Protein AF-0000000086880158 (afdb_homodimer)

Sequence (340 aa):
MELNNELSVQLQQLLVASFPEIYPEDRMYFKQVPHSRLLVMDAEHRLIGHVGLDYRTMNLNGTAIRVLGVIDLCISVTHRSKGIASMLLGEVDKLSKQNVDFILLFADHVNLYVRNGYQSVKNRCKWLKIDHTTLTTVGIGDQVMDGLMMKQAGTVPWDEGELDFIGYLYMELNNELSVQLQQLLVASFPEIYPEDRMYFKQVPHSRLLVMDAEHRLIGHVGLDYRTMNLNGTAIRVLGVIDLCISVTHRSKGIASMLLGEVDKLSKQNVDFILLFADHVNLYVRNGYQSVKNRCKWLKIDHTTLTTVGIGDQVMDGLMMKQAGTVPWDEGELDFIGYLY

Organism: NCBI:txid248903

Structure (mmCIF, N/CA/C/O backbone):
data_AF-0000000086880158-model_v1
#
loop_
_entity.id
_entity.type
_entity.pdbx_description
1 polymer 'GNAT family N-acetyltransferase'
#
loop_
_atom_site.group_PDB
_atom_site.id
_atom_site.type_symbol
_atom_site.label_atom_id
_atom_site.label_alt_id
_atom_site.label_comp_id
_atom_site.label_asym_id
_atom_site.label_entity_id
_atom_site.label_seq_id
_atom_site.pdbx_PDB_ins_code
_atom_site.Cartn_x
_atom_site.Cartn_y
_atom_site.Cartn_z
_atom_site.occupancy
_atom_site.B_iso_or_equiv
_atom_site.auth_seq_id
_atom_site.auth_comp_id
_atom_site.auth_asym_id
_atom_site.auth_atom_id
_atom_site.pdbx_PDB_model_num
ATOM 1 N N . M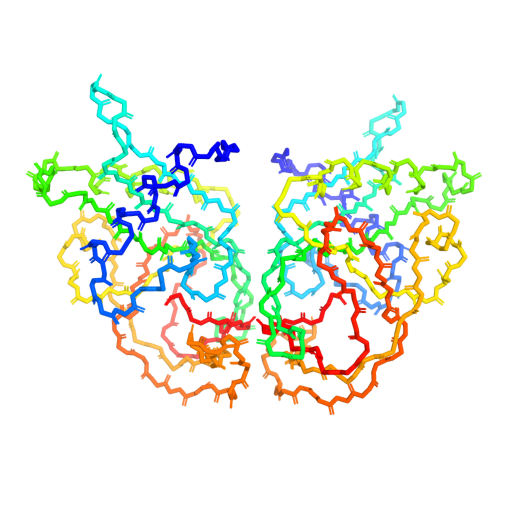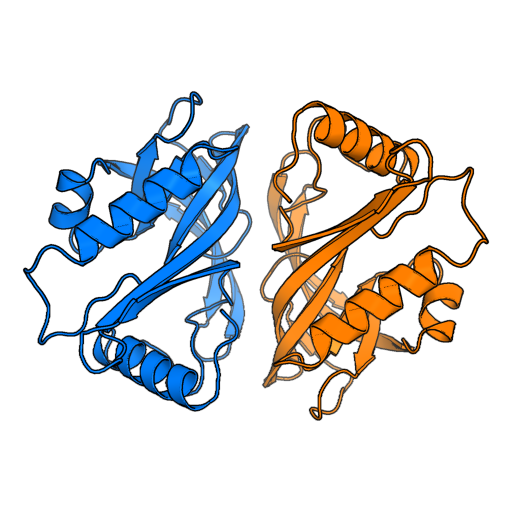ET A 1 1 ? -5.207 -11.469 10.508 1 45.66 1 MET A N 1
ATOM 2 C CA . MET A 1 1 ? -4.66 -12.164 11.672 1 45.66 1 MET A CA 1
ATOM 3 C C . MET A 1 1 ? -3.227 -11.727 11.945 1 45.66 1 MET A C 1
ATOM 5 O O . MET A 1 1 ? -2.418 -11.625 11.016 1 45.66 1 MET A O 1
ATOM 9 N N . GLU A 1 2 ? -2.961 -11.203 13.062 1 60.28 2 GLU A N 1
ATOM 10 C CA . GLU A 1 2 ? -1.588 -10.922 13.477 1 60.28 2 GLU A CA 1
ATOM 11 C C . GLU A 1 2 ? -0.755 -12.203 13.516 1 60.28 2 GLU A C 1
ATOM 13 O O . GLU A 1 2 ? -1.208 -13.227 14.023 1 60.28 2 GLU A O 1
ATOM 18 N N . LEU A 1 3 ? 0.234 -12.164 12.672 1 72.56 3 LEU A N 1
ATOM 19 C CA . LEU A 1 3 ? 1.08 -13.352 12.617 1 72.56 3 LEU A CA 1
ATOM 20 C C . LEU A 1 3 ? 1.863 -13.523 13.914 1 72.56 3 LEU A C 1
ATOM 22 O O . LEU A 1 3 ? 2.502 -12.586 14.391 1 72.56 3 LEU A O 1
ATOM 26 N N . ASN A 1 4 ? 1.521 -14.555 14.594 1 79.12 4 ASN A N 1
ATOM 27 C CA . ASN A 1 4 ? 2.41 -14.867 15.711 1 79.12 4 ASN A CA 1
ATOM 28 C C . ASN A 1 4 ? 3.723 -15.484 15.227 1 79.12 4 ASN A C 1
ATOM 30 O O . ASN A 1 4 ? 3.91 -15.688 14.031 1 79.12 4 ASN A O 1
ATOM 34 N N . ASN A 1 5 ? 4.648 -15.734 16.141 1 84.69 5 ASN A N 1
ATOM 35 C CA . ASN A 1 5 ? 5.996 -16.156 15.781 1 84.69 5 ASN A CA 1
ATOM 36 C C . ASN A 1 5 ? 5.984 -17.484 15.008 1 84.69 5 ASN A C 1
ATOM 38 O O . ASN A 1 5 ? 6.664 -17.625 13.992 1 84.69 5 ASN A O 1
ATOM 42 N N . GLU A 1 6 ? 5.152 -18.422 15.5 1 89.69 6 GLU A N 1
ATOM 43 C CA . GLU A 1 6 ? 5.094 -19.719 14.836 1 89.69 6 GLU A CA 1
ATOM 44 C C . GLU A 1 6 ? 4.531 -19.594 13.422 1 89.69 6 GLU A C 1
ATOM 46 O O . GLU A 1 6 ? 5.062 -20.188 12.477 1 89.69 6 GLU A O 1
ATOM 51 N N . LEU A 1 7 ? 3.498 -18.891 13.305 1 93.38 7 LEU A N 1
ATOM 52 C CA . LEU A 1 7 ? 2.873 -18.703 12 1 93.38 7 LEU A CA 1
ATOM 53 C C . LEU A 1 7 ? 3.814 -17.969 11.055 1 93.38 7 LEU A C 1
ATOM 55 O O . LEU A 1 7 ? 3.854 -18.266 9.859 1 93.38 7 LEU A O 1
ATOM 59 N N . SER A 1 8 ? 4.59 -17.062 11.609 1 93.62 8 SER A N 1
ATOM 60 C CA . SER A 1 8 ? 5.551 -16.328 10.797 1 93.62 8 SER A CA 1
ATOM 61 C C . SER A 1 8 ? 6.605 -17.266 10.211 1 93.62 8 SER A C 1
ATOM 63 O O . SER A 1 8 ? 6.996 -17.109 9.047 1 93.62 8 SER A O 1
ATOM 65 N N . VAL A 1 9 ? 7.016 -18.172 10.984 1 94.81 9 VAL A N 1
ATOM 66 C CA . VAL A 1 9 ? 8.016 -19.141 10.531 1 94.81 9 VAL A CA 1
ATOM 67 C C . VAL A 1 9 ? 7.43 -20.016 9.422 1 94.81 9 VAL A C 1
ATOM 69 O O . VAL A 1 9 ? 8.07 -20.219 8.391 1 94.81 9 VAL A O 1
ATOM 72 N N . GLN A 1 10 ? 6.242 -20.5 9.633 1 96.62 10 GLN A N 1
ATOM 73 C CA . GLN A 1 10 ? 5.578 -21.328 8.625 1 96.62 10 GLN A CA 1
ATOM 74 C C . GLN A 1 10 ? 5.371 -20.547 7.328 1 96.62 10 GLN A C 1
ATOM 76 O O . GLN A 1 10 ? 5.551 -21.094 6.238 1 96.62 10 GLN A O 1
ATOM 81 N N . LEU A 1 11 ? 4.988 -19.328 7.492 1 97.44 11 LEU A N 1
ATOM 82 C CA . LEU A 1 11 ? 4.758 -18.5 6.316 1 97.44 11 LEU A CA 1
ATOM 83 C C . LEU A 1 11 ? 6.043 -18.297 5.523 1 97.44 11 LEU A C 1
ATOM 85 O O . LEU A 1 11 ? 6.059 -18.484 4.301 1 97.44 11 LEU A O 1
ATOM 89 N N . GLN A 1 12 ? 7.086 -17.984 6.223 1 96.19 12 GLN A N 1
ATOM 90 C CA . GLN A 1 12 ? 8.375 -17.828 5.555 1 96.19 12 GLN A CA 1
ATOM 91 C C . GLN A 1 12 ? 8.781 -19.109 4.832 1 96.19 12 GLN A C 1
ATOM 93 O O . GLN A 1 12 ? 9.242 -19.062 3.689 1 96.19 12 GLN A O 1
ATOM 98 N N . GLN A 1 13 ? 8.586 -20.172 5.465 1 96.38 13 GLN A N 1
ATOM 99 C CA . GLN A 1 13 ? 8.945 -21.469 4.891 1 96.38 13 GLN A CA 1
ATOM 100 C C . GLN A 1 13 ? 8.109 -21.781 3.652 1 96.38 13 GLN A C 1
ATOM 102 O O . GLN A 1 13 ? 8.633 -22.234 2.637 1 96.38 13 GLN A O 1
ATOM 107 N N . LEU A 1 14 ? 6.867 -21.562 3.715 1 97.88 14 LEU A N 1
ATOM 108 C CA . LEU A 1 14 ? 5.977 -21.812 2.588 1 97.88 14 LEU A CA 1
ATOM 109 C C . LEU A 1 14 ? 6.359 -20.953 1.389 1 97.88 14 LEU A C 1
ATOM 111 O O . LEU A 1 14 ? 6.453 -21.438 0.265 1 97.88 14 LEU A O 1
ATOM 115 N N . LEU A 1 15 ? 6.594 -19.656 1.622 1 97.88 15 LEU A N 1
ATOM 116 C CA . LEU A 1 15 ? 6.926 -18.719 0.555 1 97.88 15 LEU A CA 1
ATOM 117 C C . LEU A 1 15 ? 8.242 -19.094 -0.113 1 97.88 15 LEU A C 1
ATOM 119 O O . LEU A 1 15 ? 8.32 -19.188 -1.341 1 97.88 15 LEU A O 1
ATOM 123 N N . VAL A 1 16 ? 9.234 -19.406 0.666 1 97.38 16 VAL A N 1
ATOM 124 C CA . VAL A 1 16 ? 10.547 -19.75 0.138 1 97.38 16 VAL A CA 1
ATOM 125 C C . VAL A 1 16 ? 10.469 -21.062 -0.634 1 97.38 16 VAL A C 1
ATOM 127 O O . VAL A 1 16 ? 11.047 -21.203 -1.715 1 97.38 16 VAL A O 1
ATOM 130 N N . ALA A 1 17 ? 9.719 -22.016 -0.138 1 97.06 17 ALA A N 1
ATOM 131 C CA . ALA A 1 17 ? 9.578 -23.312 -0.796 1 97.06 17 ALA A CA 1
ATOM 132 C C . ALA A 1 17 ? 8.828 -23.172 -2.117 1 97.06 17 ALA A C 1
ATOM 134 O O . ALA A 1 17 ? 9.086 -23.906 -3.068 1 97.06 17 ALA A O 1
ATOM 135 N N . SER A 1 18 ? 7.934 -22.266 -2.195 1 96.25 18 SER A N 1
ATOM 136 C CA . SER A 1 18 ? 7.066 -22.125 -3.359 1 96.25 18 SER A CA 1
ATOM 137 C C . SER A 1 18 ? 7.75 -21.328 -4.461 1 96.25 18 SER A C 1
ATOM 139 O O . SER A 1 18 ? 7.402 -21.453 -5.637 1 96.25 18 SER A O 1
ATOM 141 N N . PHE A 1 19 ? 8.594 -20.422 -4.117 1 95.06 19 PHE A N 1
ATOM 142 C CA . PHE A 1 19 ? 9.344 -19.594 -5.055 1 95.06 19 PHE A CA 1
ATOM 143 C C . PHE A 1 19 ? 10.844 -19.719 -4.812 1 95.06 19 PHE A C 1
ATOM 145 O O . PHE A 1 19 ? 11.516 -18.734 -4.484 1 95.06 19 PHE A O 1
ATOM 152 N N . PRO A 1 20 ? 11.305 -20.891 -5.129 1 90.69 20 PRO A N 1
ATOM 153 C CA . PRO A 1 20 ? 12.695 -21.188 -4.773 1 90.69 20 PRO A CA 1
ATOM 154 C C . PRO A 1 20 ? 13.695 -20.297 -5.504 1 90.69 20 PRO A C 1
ATOM 156 O O . PRO A 1 20 ? 13.469 -19.938 -6.668 1 90.69 20 PRO A O 1
ATOM 159 N N . GLU A 1 21 ? 14.852 -19.844 -4.871 1 88.75 21 GLU A N 1
ATOM 160 C CA . GLU A 1 21 ? 16 -19.125 -5.402 1 88.75 21 GLU A CA 1
ATOM 161 C C . GLU A 1 21 ? 15.742 -17.625 -5.469 1 88.75 21 GLU A C 1
ATOM 163 O O . GLU A 1 21 ? 16.688 -16.828 -5.523 1 88.75 21 GLU A O 1
ATOM 168 N N . ILE A 1 22 ? 14.438 -17.281 -5.531 1 92 22 ILE A N 1
ATOM 169 C CA . ILE A 1 22 ? 14.211 -15.867 -5.773 1 92 22 ILE A CA 1
ATOM 170 C C . ILE A 1 22 ? 13.641 -15.211 -4.52 1 92 22 ILE A C 1
ATOM 172 O O . ILE A 1 22 ? 13.875 -14.031 -4.266 1 92 22 ILE A O 1
ATOM 176 N N . TYR A 1 23 ? 12.805 -15.977 -3.744 1 95.69 23 TYR A N 1
ATOM 177 C CA . TYR A 1 23 ? 12.133 -15.352 -2.609 1 95.69 23 TYR A CA 1
ATOM 178 C C . TYR A 1 23 ? 13.109 -15.125 -1.46 1 95.69 23 TYR A C 1
ATOM 180 O O . TYR A 1 23 ? 13.906 -16 -1.132 1 95.69 23 TYR A O 1
ATOM 188 N N . PRO A 1 24 ? 13.047 -13.938 -0.809 1 94.62 24 PRO A N 1
ATOM 189 C CA . PRO A 1 24 ? 13.961 -13.633 0.293 1 94.62 24 PRO A CA 1
ATOM 190 C C . PRO A 1 24 ? 13.758 -14.547 1.499 1 94.62 24 PRO A C 1
ATOM 192 O O . PRO A 1 24 ? 12.617 -14.914 1.813 1 94.62 24 PRO A O 1
ATOM 195 N N . GLU A 1 25 ? 14.836 -14.812 2.225 1 93.44 25 GLU A N 1
ATOM 196 C CA . GLU A 1 25 ? 14.781 -15.734 3.357 1 93.44 25 GLU A CA 1
ATOM 197 C C . GLU A 1 25 ? 14.594 -14.977 4.672 1 93.44 25 GLU A C 1
ATOM 199 O O . GLU A 1 25 ? 14.266 -15.578 5.695 1 93.44 25 GLU A O 1
ATOM 204 N N . ASP A 1 26 ? 14.719 -13.672 4.637 1 91.06 26 ASP A N 1
ATOM 205 C CA . ASP A 1 26 ? 14.758 -12.914 5.879 1 91.06 26 ASP A CA 1
ATOM 206 C C . ASP A 1 26 ? 13.492 -12.078 6.062 1 91.06 26 ASP A C 1
ATOM 208 O O . ASP A 1 26 ? 13.406 -11.258 6.977 1 91.06 26 ASP A O 1
ATOM 212 N N . ARG A 1 27 ? 12.523 -12.281 5.141 1 92.62 27 ARG A N 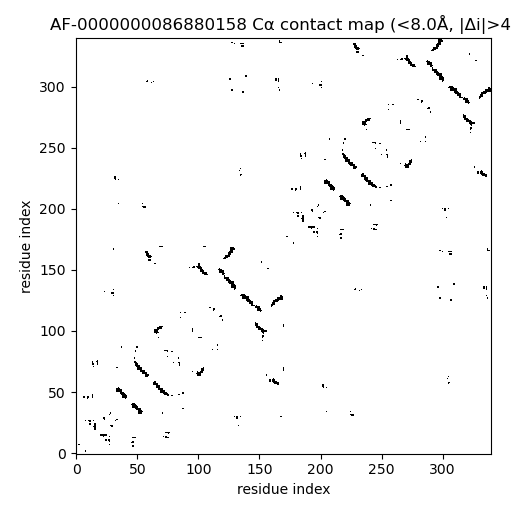1
ATOM 213 C CA . ARG A 1 27 ? 11.266 -11.547 5.238 1 92.62 27 ARG A CA 1
ATOM 214 C C . ARG A 1 27 ? 10.125 -12.32 4.594 1 92.62 27 ARG A C 1
ATOM 216 O O . ARG A 1 27 ? 10.359 -13.266 3.844 1 92.62 27 ARG A O 1
ATOM 223 N N . MET A 1 28 ? 8.898 -11.805 4.832 1 93.94 28 MET A N 1
ATOM 224 C CA . MET A 1 28 ? 7.715 -12.539 4.383 1 93.94 28 MET A CA 1
ATOM 225 C C . MET A 1 28 ? 6.992 -11.766 3.281 1 93.94 28 MET A C 1
ATOM 227 O O . MET A 1 28 ? 5.785 -11.922 3.102 1 93.94 28 MET A O 1
ATOM 231 N N . TYR A 1 29 ? 7.688 -10.914 2.658 1 94.69 29 TYR A N 1
ATOM 232 C CA . TYR A 1 29 ? 7.223 -10.188 1.486 1 94.69 29 TYR A CA 1
ATOM 233 C C . TYR A 1 29 ? 8.328 -10.047 0.451 1 94.69 29 TYR A C 1
ATOM 235 O O . TYR A 1 29 ? 9.516 -10.039 0.798 1 94.69 29 TYR A O 1
ATOM 243 N N . PHE A 1 30 ? 7.984 -9.977 -0.826 1 94.69 30 PHE A N 1
ATOM 244 C CA . PHE A 1 30 ? 8.984 -9.93 -1.888 1 94.69 30 PHE A CA 1
ATOM 245 C C . PHE A 1 30 ? 9.547 -8.523 -2.035 1 94.69 30 PHE A C 1
ATOM 247 O O . PHE A 1 30 ? 10.742 -8.305 -1.826 1 94.69 30 PHE A O 1
ATOM 254 N N . LYS A 1 31 ? 8.703 -7.477 -2.318 1 93.62 31 LYS A N 1
ATOM 255 C CA . LYS A 1 31 ? 9.164 -6.098 -2.457 1 93.62 31 LYS A CA 1
ATOM 256 C C . LYS A 1 31 ? 8.555 -5.207 -1.378 1 93.62 31 LYS A C 1
ATOM 258 O O . LYS A 1 31 ? 9.234 -4.336 -0.828 1 93.62 31 LYS A O 1
ATOM 263 N N . GLN A 1 32 ? 7.316 -5.414 -1.062 1 95.31 32 GLN A N 1
ATOM 264 C CA . GLN A 1 32 ? 6.586 -4.594 -0.1 1 95.31 32 GLN A CA 1
ATOM 265 C C . GLN A 1 32 ? 5.57 -5.43 0.673 1 95.31 32 GLN A C 1
ATOM 267 O O . GLN A 1 32 ? 5.086 -6.449 0.173 1 95.31 32 GLN A O 1
ATOM 272 N N . VAL A 1 33 ? 5.25 -4.969 1.842 1 93.88 33 VAL A N 1
ATOM 273 C CA . VAL A 1 33 ? 4.25 -5.633 2.67 1 93.88 33 VAL A CA 1
ATOM 274 C C . VAL A 1 33 ? 2.869 -5.492 2.027 1 93.88 33 VAL A C 1
ATOM 276 O O . VAL A 1 33 ? 2.457 -4.387 1.669 1 93.88 33 VAL A O 1
ATOM 279 N N . PRO A 1 34 ? 2.201 -6.633 1.896 1 95.38 34 PRO A N 1
ATOM 280 C CA . PRO A 1 34 ? 0.858 -6.52 1.322 1 95.38 34 PRO A CA 1
ATOM 281 C C . PRO A 1 34 ? -0.154 -5.926 2.299 1 95.38 34 PRO A C 1
ATOM 283 O O . PRO A 1 34 ? 0.127 -5.82 3.496 1 95.38 34 PRO A O 1
ATOM 286 N N . HIS A 1 35 ? -1.312 -5.516 1.78 1 95.19 35 HIS A N 1
ATOM 287 C CA . HIS A 1 35 ? -2.379 -4.973 2.613 1 95.19 35 HIS A CA 1
ATOM 288 C C . HIS A 1 35 ? -2.941 -6.035 3.551 1 95.19 35 HIS A C 1
ATOM 290 O O . HIS A 1 35 ? -3.221 -5.754 4.719 1 95.19 35 HIS A O 1
ATOM 296 N N . SER A 1 36 ? -3.098 -7.188 2.986 1 95.06 36 SER A N 1
ATOM 297 C CA . SER A 1 36 ? -3.607 -8.312 3.762 1 95.06 36 SER A CA 1
ATOM 298 C C . SER A 1 36 ? -3.217 -9.641 3.127 1 95.06 36 SER A C 1
ATOM 300 O O . SER A 1 36 ? -2.627 -9.672 2.045 1 95.06 36 SER A O 1
ATOM 302 N N . ARG A 1 37 ? -3.475 -10.695 3.898 1 97.06 37 ARG A N 1
ATOM 303 C CA . ARG A 1 37 ? -3.193 -12.047 3.434 1 97.06 37 ARG A CA 1
ATOM 304 C C . ARG A 1 37 ? -4.371 -12.977 3.715 1 97.06 37 ARG A C 1
ATOM 306 O O . ARG A 1 37 ? -5.086 -12.797 4.699 1 97.06 37 ARG A O 1
ATOM 313 N N . LEU A 1 38 ? -4.574 -13.867 2.818 1 98.06 38 LEU A N 1
ATOM 314 C CA . LEU A 1 38 ? -5.398 -15.031 3.098 1 98.06 38 LEU A CA 1
ATOM 315 C C . LEU A 1 38 ? -4.535 -16.281 3.281 1 98.06 38 LEU A C 1
ATOM 317 O O . LEU A 1 38 ? -3.641 -16.547 2.477 1 98.06 38 LEU A O 1
ATOM 321 N N . LEU A 1 39 ? -4.816 -16.938 4.387 1 98.06 39 LEU A N 1
ATOM 322 C CA . LEU A 1 39 ? -4.047 -18.125 4.738 1 98.06 39 LEU A CA 1
ATOM 323 C C . LEU A 1 39 ? -4.949 -19.344 4.805 1 98.06 39 LEU A C 1
ATOM 325 O O . LEU A 1 39 ? -6.113 -19.25 5.207 1 98.06 39 LEU A O 1
ATOM 329 N N . VAL A 1 40 ? -4.41 -20.438 4.398 1 98.31 40 VAL A N 1
ATOM 330 C CA . VAL A 1 40 ? -5.121 -21.719 4.492 1 98.31 40 VAL A CA 1
ATOM 331 C C . VAL A 1 40 ? -4.355 -22.672 5.402 1 98.31 40 VAL A C 1
ATOM 333 O O . VAL A 1 40 ? -3.16 -22.906 5.203 1 98.31 40 VAL A O 1
ATOM 336 N N . MET A 1 41 ? -5.055 -23.188 6.332 1 97.44 41 MET A N 1
ATOM 337 C CA . MET A 1 41 ? -4.492 -24.188 7.242 1 97.44 41 MET A CA 1
ATOM 338 C C . MET A 1 41 ? -5.094 -25.562 6.98 1 97.44 41 MET A C 1
ATOM 340 O O . MET A 1 41 ? -6.27 -25.672 6.629 1 97.44 41 MET A O 1
ATOM 344 N N . ASP A 1 42 ? -4.242 -26.562 7.207 1 96.5 42 ASP A N 1
ATOM 345 C CA . ASP A 1 42 ? -4.805 -27.906 7.117 1 96.5 42 ASP A CA 1
ATOM 346 C C . ASP A 1 42 ? -5.344 -28.359 8.469 1 96.5 42 ASP A C 1
ATOM 348 O O . ASP A 1 42 ? -5.434 -27.578 9.414 1 96.5 42 ASP A O 1
ATOM 352 N N . ALA A 1 43 ? -5.758 -29.688 8.523 1 95.19 43 ALA A N 1
ATOM 353 C CA . ALA A 1 43 ? -6.414 -30.234 9.711 1 95.19 43 ALA A CA 1
ATOM 354 C C . ALA A 1 43 ? -5.477 -30.219 10.914 1 95.19 43 ALA A C 1
ATOM 356 O O . ALA A 1 43 ? -5.926 -30.203 12.062 1 95.19 43 ALA A O 1
ATOM 357 N N . GLU A 1 44 ? -4.172 -30.25 10.719 1 95.44 44 GLU A N 1
ATOM 358 C CA . GLU A 1 44 ? -3.172 -30.25 11.789 1 95.44 44 GLU A CA 1
ATOM 359 C C . GLU A 1 44 ? -2.676 -28.844 12.086 1 95.44 44 GLU A C 1
ATOM 361 O O . GLU A 1 44 ? -1.654 -28.672 12.75 1 95.44 44 GLU A O 1
ATOM 366 N N . HIS A 1 45 ? -3.273 -27.844 11.516 1 93.69 45 HIS A N 1
ATOM 367 C CA . HIS A 1 45 ? -2.994 -26.422 11.734 1 93.69 45 HIS A CA 1
ATOM 368 C C . HIS A 1 45 ? -1.664 -26.016 11.102 1 93.69 45 HIS A C 1
ATOM 370 O O . HIS A 1 45 ? -0.993 -25.109 11.594 1 93.69 45 HIS A O 1
ATOM 376 N N . ARG A 1 46 ? -1.339 -26.75 10.133 1 96 46 ARG A N 1
ATOM 377 C CA . ARG A 1 46 ? -0.172 -26.375 9.344 1 96 46 ARG A CA 1
ATOM 378 C C . ARG A 1 46 ? -0.565 -25.453 8.203 1 96 46 ARG A C 1
ATOM 380 O O . ARG A 1 46 ? -1.586 -25.656 7.543 1 96 46 ARG A O 1
ATOM 387 N N . LEU A 1 47 ? 0.261 -24.375 7.977 1 98 47 LEU A N 1
ATOM 388 C CA . LEU A 1 47 ? 0.01 -23.453 6.883 1 98 47 LEU A CA 1
ATOM 389 C C . LEU A 1 47 ? 0.307 -24.094 5.535 1 98 47 LEU A C 1
ATOM 391 O O . LEU A 1 47 ? 1.436 -24.531 5.281 1 98 47 LEU A O 1
ATOM 395 N N . ILE A 1 48 ? -0.761 -24.109 4.617 1 98.38 48 ILE A N 1
ATOM 396 C CA . ILE A 1 48 ? -0.563 -24.859 3.379 1 98.38 48 ILE A CA 1
ATOM 397 C C . ILE A 1 48 ? -0.881 -23.969 2.18 1 98.38 48 ILE A C 1
ATOM 399 O O . ILE A 1 48 ? -0.659 -24.359 1.031 1 98.38 48 ILE A O 1
ATOM 403 N N . GLY A 1 49 ? -1.414 -22.812 2.381 1 98.56 49 GLY A N 1
ATOM 404 C CA . GLY A 1 49 ? -1.765 -21.906 1.301 1 98.56 49 GLY A CA 1
ATOM 405 C C . GLY A 1 49 ? -1.671 -20.453 1.694 1 98.56 49 GLY A C 1
ATOM 406 O O . GLY A 1 49 ? -1.843 -20.109 2.865 1 98.56 49 GLY A O 1
ATOM 407 N N . HIS A 1 50 ? -1.442 -19.656 0.69 1 98.44 50 HIS A N 1
ATOM 408 C CA . HIS A 1 50 ? -1.237 -18.219 0.929 1 98.44 50 HIS A CA 1
ATOM 409 C C . HIS A 1 50 ? -1.562 -17.406 -0.315 1 98.44 50 HIS A C 1
ATOM 411 O O . HIS A 1 50 ? -1.27 -17.828 -1.436 1 98.44 50 HIS A O 1
ATOM 417 N N . VAL A 1 51 ? -2.148 -16.281 -0.099 1 98.5 51 VAL A N 1
ATOM 418 C CA . VAL A 1 51 ? -2.174 -15.234 -1.109 1 98.5 51 VAL A CA 1
ATOM 419 C C . VAL A 1 51 ? -2.113 -13.867 -0.434 1 98.5 51 VAL A C 1
ATOM 421 O O . VAL A 1 51 ? -2.779 -13.641 0.579 1 98.5 51 VAL A O 1
ATOM 424 N N . GLY A 1 52 ? -1.227 -13 -0.885 1 97.62 52 GLY A N 1
ATOM 425 C CA . GLY A 1 52 ? -1.229 -11.602 -0.478 1 97.62 52 GLY A CA 1
ATOM 426 C C . GLY A 1 52 ? -2.154 -10.734 -1.312 1 97.62 52 GLY A C 1
ATOM 427 O O . GLY A 1 52 ? -2.398 -11.031 -2.484 1 97.62 52 GLY A O 1
ATOM 428 N N . LEU A 1 53 ? -2.66 -9.695 -0.72 1 97.38 53 LEU A N 1
ATOM 429 C CA . LEU A 1 53 ? -3.586 -8.773 -1.365 1 97.38 53 LEU A CA 1
ATOM 430 C C . LEU A 1 53 ? -3.1 -7.336 -1.231 1 97.38 53 LEU A C 1
ATOM 432 O O . LEU A 1 53 ? -2.705 -6.906 -0.145 1 97.38 53 LEU A O 1
ATOM 436 N N . ASP A 1 54 ? -3.078 -6.637 -2.316 1 96.62 54 ASP A N 1
ATOM 437 C CA . ASP A 1 54 ? -2.656 -5.238 -2.344 1 96.62 54 ASP A CA 1
ATOM 438 C C . ASP A 1 54 ? -3.697 -4.367 -3.041 1 96.62 54 ASP A C 1
ATOM 440 O O . ASP A 1 54 ? -3.92 -4.5 -4.246 1 96.62 54 ASP A O 1
ATOM 444 N N . TYR A 1 55 ? -4.391 -3.512 -2.301 1 96.31 55 TYR A N 1
ATOM 445 C CA . TYR A 1 55 ? -5.312 -2.537 -2.875 1 96.31 55 TYR A CA 1
ATOM 446 C C . TYR A 1 55 ? -4.566 -1.287 -3.33 1 96.31 55 TYR A C 1
ATOM 448 O O . TYR A 1 55 ? -3.869 -0.65 -2.537 1 96.31 55 TYR A O 1
ATOM 456 N N . ARG A 1 56 ? -4.785 -0.964 -4.648 1 96.69 56 ARG A N 1
ATOM 457 C CA . ARG A 1 56 ? -4.039 0.17 -5.18 1 96.69 56 ARG A CA 1
ATOM 458 C C . ARG A 1 56 ? -4.863 0.94 -6.207 1 96.69 56 ARG A C 1
ATOM 460 O O . ARG A 1 56 ? -5.773 0.381 -6.824 1 96.69 56 ARG A O 1
ATOM 467 N N . THR A 1 57 ? -4.531 2.211 -6.312 1 97.12 57 THR A N 1
ATOM 468 C CA . THR A 1 57 ? -4.949 3 -7.465 1 97.12 57 THR A CA 1
ATOM 469 C C . THR A 1 57 ? -3.906 2.926 -8.578 1 97.12 57 THR A C 1
ATOM 471 O O . THR A 1 57 ? -2.703 2.988 -8.312 1 97.12 57 THR A O 1
ATOM 474 N N . MET A 1 58 ? -4.359 2.734 -9.766 1 98.19 58 MET A N 1
ATOM 475 C CA . MET A 1 58 ? -3.523 2.801 -10.961 1 98.19 58 MET A CA 1
ATOM 476 C C . MET A 1 58 ? -4.137 3.732 -12 1 98.19 58 MET A C 1
ATOM 478 O O . MET A 1 58 ? -5.215 4.289 -11.781 1 98.19 58 MET A O 1
ATOM 482 N N . ASN A 1 59 ? -3.395 3.998 -13.023 1 98.5 59 ASN A N 1
ATOM 483 C CA . ASN A 1 59 ? -3.889 4.797 -14.141 1 98.5 59 ASN A CA 1
ATOM 484 C C . ASN A 1 59 ? -3.926 3.988 -15.438 1 98.5 59 ASN A C 1
ATOM 486 O O . ASN A 1 59 ? -2.887 3.543 -15.93 1 98.5 59 ASN A O 1
ATOM 490 N N . LEU A 1 60 ? -5.105 3.723 -15.914 1 98.5 60 LEU A N 1
ATOM 491 C CA . LEU A 1 60 ? -5.309 3.025 -17.188 1 98.5 60 LEU A CA 1
ATOM 492 C C . LEU A 1 60 ? -5.758 3.994 -18.266 1 98.5 60 LEU A C 1
ATOM 494 O O . LEU A 1 60 ? -6.906 4.445 -18.266 1 98.5 60 LEU A O 1
ATOM 498 N N . ASN A 1 61 ? -4.832 4.309 -19.203 1 98.06 61 ASN A N 1
ATOM 499 C CA . ASN A 1 61 ? -5.109 5.195 -20.328 1 98.06 61 ASN A CA 1
ATOM 500 C C . ASN A 1 61 ? -5.645 6.547 -19.859 1 98.06 61 ASN A C 1
ATOM 502 O O . ASN A 1 61 ? -6.586 7.082 -20.438 1 98.06 61 ASN A O 1
ATOM 506 N N . GLY A 1 62 ? -5.148 6.996 -18.734 1 96.81 62 GLY A N 1
ATOM 507 C CA . GLY A 1 62 ? -5.52 8.312 -18.25 1 96.81 62 GLY A CA 1
ATOM 508 C C . GLY A 1 62 ? -6.633 8.281 -17.219 1 96.81 62 GLY A C 1
ATOM 509 O O . GLY A 1 62 ? -6.996 9.312 -16.656 1 96.81 62 GLY A O 1
ATOM 510 N N . THR A 1 63 ? -7.125 7.141 -16.984 1 96.25 63 THR A N 1
ATOM 511 C CA . THR A 1 63 ? -8.227 6.992 -16.047 1 96.25 63 THR A CA 1
ATOM 512 C C . THR A 1 63 ? -7.77 6.285 -14.773 1 96.25 63 THR A C 1
ATOM 514 O O . THR A 1 63 ? -7.109 5.246 -14.836 1 96.25 63 THR A O 1
ATOM 517 N N . ALA A 1 64 ? -8.141 6.895 -13.633 1 96.62 64 ALA A N 1
ATOM 518 C CA . ALA A 1 64 ? -7.855 6.242 -12.352 1 96.62 64 ALA A CA 1
ATOM 519 C C . ALA A 1 64 ? -8.719 4.996 -12.172 1 96.62 64 ALA A C 1
ATOM 521 O O . ALA A 1 64 ? -9.938 5.051 -12.32 1 96.62 64 ALA A O 1
ATOM 522 N N . ILE A 1 65 ? -8.062 3.895 -11.883 1 97.25 65 ILE A N 1
ATOM 523 C CA . ILE A 1 65 ? -8.781 2.648 -11.648 1 97.25 65 ILE A CA 1
ATOM 524 C C . ILE A 1 65 ? -8.398 2.076 -10.289 1 97.25 65 ILE A C 1
ATOM 526 O O . ILE A 1 65 ? -7.266 2.246 -9.836 1 97.25 65 ILE A O 1
ATOM 530 N N . ARG A 1 66 ? -9.336 1.465 -9.695 1 97.31 66 ARG A N 1
ATOM 531 C CA . ARG A 1 66 ? -9.125 0.778 -8.43 1 97.31 66 ARG A CA 1
ATOM 532 C C . ARG A 1 66 ? -8.797 -0.694 -8.648 1 97.31 66 ARG A C 1
ATOM 534 O O . ARG A 1 66 ? -9.586 -1.433 -9.234 1 97.31 66 ARG A O 1
ATOM 541 N N . VAL A 1 67 ? -7.648 -1.148 -8.039 1 98.19 67 VAL A N 1
ATOM 542 C CA . VAL A 1 67 ? -7.121 -2.463 -8.398 1 98.19 67 VAL A CA 1
ATOM 543 C C . VAL A 1 67 ? -6.855 -3.273 -7.129 1 98.19 67 VAL A C 1
ATOM 545 O O . VAL A 1 67 ? -6.328 -2.746 -6.148 1 98.19 67 VAL A O 1
ATOM 548 N N . LEU A 1 68 ? -7.301 -4.469 -7.148 1 98.25 68 LEU A N 1
ATOM 549 C CA . LEU A 1 68 ? -6.848 -5.457 -6.176 1 98.25 68 LEU A CA 1
ATOM 550 C C . LEU A 1 68 ? -5.781 -6.367 -6.777 1 98.25 68 LEU A C 1
ATOM 552 O O . LEU A 1 68 ? -6.07 -7.137 -7.695 1 98.25 68 LEU A O 1
ATOM 556 N N . GLY A 1 69 ? -4.586 -6.238 -6.254 1 98.12 69 GLY A N 1
ATOM 557 C CA . GLY A 1 69 ? -3.494 -7.07 -6.727 1 98.12 69 GLY A CA 1
ATOM 558 C C . GLY A 1 69 ? -3.396 -8.398 -6 1 98.12 69 GLY A C 1
ATOM 559 O O . GLY A 1 69 ? -3.58 -8.461 -4.781 1 98.12 69 GLY A O 1
ATOM 560 N N . VAL A 1 70 ? -3.137 -9.445 -6.742 1 98.06 70 VAL A N 1
ATOM 561 C CA . VAL A 1 70 ? -2.875 -10.773 -6.199 1 98.06 70 VAL A CA 1
ATOM 562 C C . VAL A 1 70 ? -1.37 -11.023 -6.16 1 98.06 70 VAL A C 1
ATOM 564 O O . VAL A 1 70 ? -0.699 -10.984 -7.195 1 98.06 70 VAL A O 1
ATOM 567 N N . ILE A 1 71 ? -0.929 -11.352 -4.926 1 96.94 71 ILE A N 1
ATOM 568 C CA . ILE A 1 71 ? 0.513 -11.422 -4.715 1 96.94 71 ILE A CA 1
ATOM 569 C C . ILE A 1 71 ? 0.884 -12.773 -4.113 1 96.94 71 ILE A C 1
ATOM 571 O O . ILE A 1 71 ? 0.228 -13.25 -3.184 1 96.94 71 ILE A O 1
ATOM 575 N N . ASP A 1 72 ? 1.915 -13.453 -4.672 1 96.75 72 ASP A N 1
ATOM 576 C CA . ASP A 1 72 ? 2.562 -14.617 -4.086 1 96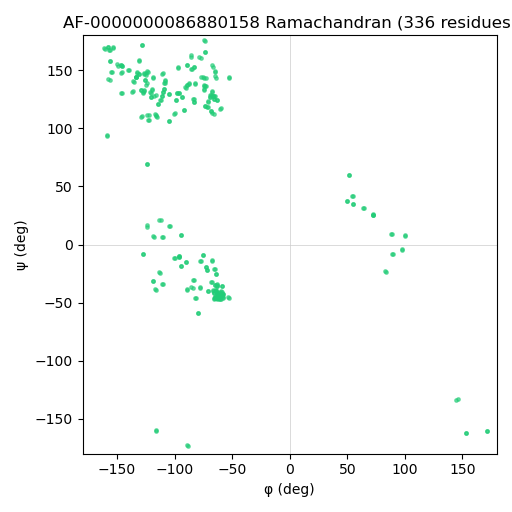.75 72 ASP A CA 1
ATOM 577 C C . ASP A 1 72 ? 1.542 -15.711 -3.771 1 96.75 72 ASP A C 1
ATOM 579 O O . ASP A 1 72 ? 1.539 -16.266 -2.672 1 96.75 72 ASP A O 1
ATOM 583 N N . LEU A 1 73 ? 0.644 -15.914 -4.648 1 97.81 73 LEU A N 1
ATOM 584 C CA . LEU A 1 73 ? -0.249 -17.047 -4.469 1 97.81 73 LEU A CA 1
ATOM 585 C C . LEU A 1 73 ? 0.528 -18.359 -4.512 1 97.81 73 LEU A C 1
ATOM 587 O O . LEU A 1 73 ? 1.229 -18.641 -5.484 1 97.81 73 LEU A O 1
ATOM 591 N N . CYS A 1 74 ? 0.348 -19.141 -3.395 1 97.69 74 CYS A N 1
ATOM 592 C CA . CYS A 1 74 ? 1.08 -20.406 -3.385 1 97.69 74 CYS A CA 1
ATOM 593 C C . CYS A 1 74 ? 0.385 -21.438 -2.498 1 97.69 74 CYS A C 1
ATOM 595 O O . CYS A 1 74 ? -0.3 -21.078 -1.541 1 97.69 74 CYS A O 1
ATOM 597 N N . ILE A 1 75 ? 0.543 -22.641 -2.893 1 98.19 75 ILE A N 1
ATOM 598 C CA . ILE A 1 75 ? 0.049 -23.812 -2.18 1 98.19 75 ILE A CA 1
ATOM 599 C C . ILE A 1 75 ? 1.202 -24.781 -1.909 1 98.19 75 ILE A C 1
ATOM 601 O O . ILE A 1 75 ? 2.053 -25 -2.773 1 98.19 75 ILE A O 1
ATOM 605 N N . SER A 1 76 ? 1.193 -25.312 -0.686 1 97.81 76 SER A N 1
ATOM 606 C CA . SER A 1 76 ? 2.203 -26.312 -0.388 1 97.81 76 SER A CA 1
ATOM 607 C C . SER A 1 76 ? 2.205 -27.422 -1.437 1 97.81 76 SER A C 1
ATOM 609 O O . SER A 1 76 ? 1.145 -27.875 -1.883 1 97.81 76 SER A O 1
ATOM 611 N N . VAL A 1 77 ? 3.361 -27.938 -1.771 1 95.44 77 VAL A N 1
ATOM 612 C CA . VAL A 1 77 ? 3.541 -28.938 -2.82 1 95.44 77 VAL A CA 1
ATOM 613 C C . VAL A 1 77 ? 2.703 -30.188 -2.506 1 95.44 77 VAL A C 1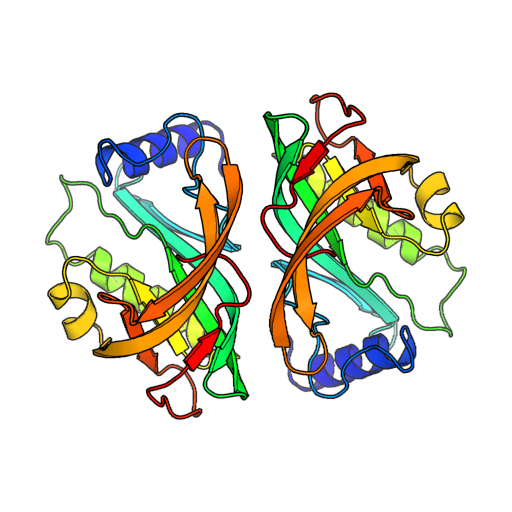
ATOM 615 O O . VAL A 1 77 ? 2.109 -30.781 -3.404 1 95.44 77 VAL A O 1
ATOM 618 N N . THR A 1 78 ? 2.602 -30.516 -1.267 1 94.88 78 THR A N 1
ATOM 619 C CA . THR A 1 78 ? 1.93 -31.75 -0.835 1 94.88 78 THR A CA 1
ATOM 620 C C . THR A 1 78 ? 0.415 -31.594 -0.933 1 94.88 78 THR A C 1
ATOM 622 O O . THR A 1 78 ? -0.323 -32.562 -0.815 1 94.88 78 THR A O 1
ATOM 625 N N . HIS A 1 79 ? -0.032 -30.422 -1.179 1 96.5 79 HIS A N 1
ATOM 626 C CA . HIS A 1 79 ? -1.472 -30.188 -1.167 1 96.5 79 HIS A CA 1
ATOM 627 C C . HIS A 1 79 ? -1.945 -29.594 -2.492 1 96.5 79 HIS A C 1
ATOM 629 O O . HIS A 1 79 ? -3.039 -29.031 -2.57 1 96.5 79 HIS A O 1
ATOM 635 N N . ARG A 1 80 ? -1.143 -29.688 -3.496 1 93.88 80 ARG A N 1
ATOM 636 C CA . ARG A 1 80 ? -1.491 -29.109 -4.793 1 93.88 80 ARG A CA 1
ATOM 637 C C . ARG A 1 80 ? -2.479 -30.016 -5.535 1 93.88 80 ARG A C 1
ATOM 639 O O . ARG A 1 80 ? -2.746 -31.141 -5.109 1 93.88 80 ARG A O 1
ATOM 646 N N . SER A 1 81 ? -3.113 -29.391 -6.484 1 93.75 81 SER A N 1
ATOM 647 C CA . SER A 1 81 ? -4.062 -30.062 -7.363 1 93.75 81 SER A CA 1
ATOM 648 C C . SER A 1 81 ? -5.273 -30.578 -6.586 1 93.75 81 SER A C 1
ATOM 650 O O . SER A 1 81 ? -5.812 -31.641 -6.891 1 93.75 81 SER A O 1
ATOM 652 N N . LYS A 1 82 ? -5.633 -29.891 -5.539 1 95.12 82 LYS A N 1
ATOM 653 C CA . LYS A 1 82 ? -6.797 -30.219 -4.73 1 95.12 82 LYS A CA 1
ATOM 654 C C . LYS A 1 82 ? -7.82 -29.094 -4.73 1 95.12 82 LYS A C 1
ATOM 656 O O . LYS A 1 82 ? -8.727 -29.062 -3.895 1 95.12 82 LYS A O 1
ATOM 661 N N . GLY A 1 83 ? -7.566 -28.094 -5.562 1 96.94 83 GLY A N 1
ATOM 662 C CA . GLY A 1 83 ? -8.539 -27.031 -5.73 1 96.94 83 GLY A CA 1
ATOM 663 C C . GLY A 1 83 ? -8.359 -25.906 -4.73 1 96.94 83 GLY A C 1
ATOM 664 O O . GLY A 1 83 ? -9.188 -24.984 -4.664 1 96.94 83 GLY A O 1
ATOM 665 N N . ILE A 1 84 ? -7.305 -25.891 -3.984 1 98 84 ILE A N 1
ATOM 666 C CA . ILE A 1 84 ? -7.102 -24.922 -2.912 1 98 84 ILE A CA 1
ATOM 667 C C . ILE A 1 84 ? -6.836 -23.547 -3.506 1 98 84 ILE A C 1
ATOM 669 O O . ILE A 1 84 ? -7.348 -22.547 -3.006 1 98 84 ILE A O 1
ATOM 673 N N . ALA A 1 85 ? -6.078 -23.5 -4.551 1 98.06 85 ALA A N 1
ATOM 674 C CA . ALA A 1 85 ? -5.793 -22.219 -5.203 1 98.06 85 ALA A CA 1
ATOM 675 C C . ALA A 1 85 ? -7.07 -21.594 -5.746 1 98.06 85 ALA A C 1
ATOM 677 O O . ALA A 1 85 ? -7.297 -20.391 -5.574 1 98.06 85 ALA A O 1
ATOM 678 N N . SER A 1 86 ? -7.875 -22.391 -6.34 1 98.31 86 SER A N 1
ATOM 679 C CA . SER A 1 86 ? -9.148 -21.891 -6.852 1 98.31 86 SER A CA 1
ATOM 680 C C . SER A 1 86 ? -10.039 -21.391 -5.723 1 98.31 86 SER A C 1
ATOM 682 O O . SER A 1 86 ? -10.727 -20.375 -5.875 1 98.31 86 SER A O 1
ATOM 684 N N . MET A 1 87 ? -10.055 -22.094 -4.684 1 98.38 87 MET A N 1
ATOM 685 C CA . MET A 1 87 ? -10.805 -21.656 -3.512 1 98.38 87 MET A CA 1
ATOM 686 C C . MET A 1 87 ? -10.32 -20.297 -3.033 1 98.38 87 MET A C 1
ATOM 688 O O . MET A 1 87 ? -11.125 -19.406 -2.752 1 98.38 87 MET A O 1
ATOM 692 N N . LEU A 1 88 ? -8.984 -20.125 -2.943 1 98.5 88 LEU A N 1
ATOM 693 C CA . LEU A 1 88 ? -8.406 -18.844 -2.537 1 98.5 88 LEU A CA 1
ATOM 694 C C . LEU A 1 88 ? -8.812 -17.734 -3.496 1 98.5 88 LEU A C 1
ATOM 696 O O . LEU A 1 88 ? -9.203 -16.641 -3.062 1 98.5 88 LEU A O 1
ATOM 700 N N . LEU A 1 89 ? -8.766 -18.016 -4.801 1 98.38 89 LEU A N 1
ATOM 701 C CA . LEU A 1 89 ? -9.133 -17.016 -5.797 1 98.38 89 LEU A CA 1
ATOM 702 C C . LEU A 1 89 ? -10.609 -16.656 -5.676 1 98.38 89 LEU A C 1
ATOM 704 O O . LEU A 1 89 ? -11 -15.508 -5.922 1 98.38 89 LEU A O 1
ATOM 708 N N . GLY A 1 90 ? -11.414 -17.609 -5.34 1 98.38 90 GLY A N 1
ATOM 709 C CA . GLY A 1 90 ? -12.812 -17.328 -5.051 1 98.38 90 GLY A CA 1
ATOM 710 C C . GLY A 1 90 ? -12.992 -16.344 -3.904 1 98.38 90 GLY A C 1
ATOM 711 O O . GLY A 1 90 ? -13.852 -15.469 -3.967 1 98.38 90 GLY A O 1
ATOM 712 N N . GLU A 1 91 ? -12.211 -16.562 -2.857 1 98.12 91 GLU A N 1
ATOM 713 C CA . GLU A 1 91 ? -12.266 -15.633 -1.731 1 98.12 91 GLU A CA 1
ATOM 714 C C . GLU A 1 91 ? -11.797 -14.242 -2.143 1 98.12 91 GLU A C 1
ATOM 716 O O . GLU A 1 91 ? -12.359 -13.234 -1.695 1 98.12 91 GLU A O 1
ATOM 721 N N . VAL A 1 92 ? -10.773 -14.164 -2.971 1 98 92 VAL A N 1
ATOM 722 C CA . VAL A 1 92 ? -10.297 -12.891 -3.494 1 98 92 VAL A CA 1
ATOM 723 C C . VAL A 1 92 ? -11.414 -12.195 -4.266 1 98 92 VAL A C 1
ATOM 725 O O . VAL A 1 92 ? -11.609 -10.984 -4.133 1 98 92 VAL A O 1
ATOM 728 N N . ASP A 1 93 ? -12.172 -12.93 -5.02 1 97.62 93 ASP A N 1
ATOM 729 C CA . ASP A 1 93 ? -13.297 -12.391 -5.773 1 97.62 93 ASP A CA 1
ATOM 730 C C . ASP A 1 93 ? -14.305 -11.711 -4.848 1 97.62 93 ASP A C 1
ATOM 732 O O . ASP A 1 93 ? -14.812 -10.633 -5.156 1 97.62 93 ASP A O 1
ATOM 736 N N . LYS A 1 94 ? -14.539 -12.359 -3.789 1 96.69 94 LYS A N 1
ATOM 737 C CA . LYS A 1 94 ? -15.5 -11.805 -2.84 1 96.69 94 LYS A CA 1
ATOM 738 C C . LYS A 1 94 ? -15.016 -10.469 -2.275 1 96.69 94 LYS A C 1
ATOM 740 O O . LYS A 1 94 ? -15.812 -9.562 -2.041 1 96.69 94 LYS A O 1
ATOM 745 N N . LEU A 1 95 ? -13.766 -10.383 -2.09 1 95.19 95 LEU A N 1
ATOM 746 C CA . LEU A 1 95 ? -13.18 -9.188 -1.483 1 95.19 95 LEU A CA 1
ATOM 747 C C . LEU A 1 95 ? -13.094 -8.047 -2.494 1 95.19 95 LEU A C 1
ATOM 749 O O . LEU A 1 95 ? -12.891 -6.895 -2.117 1 95.19 95 LEU A O 1
ATOM 753 N N . SER A 1 96 ? -13.266 -8.344 -3.75 1 94.5 96 SER A N 1
ATOM 754 C CA . SER A 1 96 ? -13.148 -7.344 -4.805 1 94.5 96 SER A CA 1
ATOM 755 C C . SER A 1 96 ? -14.492 -6.672 -5.074 1 94.5 96 SER A C 1
ATOM 757 O O . SER A 1 96 ? -14.547 -5.645 -5.754 1 94.5 96 SER A O 1
ATOM 759 N N . LYS A 1 97 ? -15.57 -7.211 -4.613 1 86 97 LYS A N 1
ATOM 760 C CA . LYS A 1 97 ? -16.906 -6.793 -5.004 1 86 97 LYS A CA 1
ATOM 761 C C . LYS A 1 97 ? -17.219 -5.383 -4.504 1 86 97 LYS A C 1
ATOM 763 O O . LYS A 1 97 ? -18.109 -4.719 -5.02 1 86 97 LYS A O 1
ATOM 768 N N . GLN A 1 98 ? -16.391 -4.895 -3.613 1 78.62 98 GLN A N 1
ATOM 769 C CA . GLN A 1 98 ? -16.641 -3.541 -3.133 1 78.62 98 GLN A CA 1
ATOM 770 C C . GLN A 1 98 ? -15.5 -2.604 -3.518 1 78.62 98 GLN A C 1
ATOM 772 O O . GLN A 1 98 ? -14.367 -2.773 -3.061 1 78.62 98 GLN A O 1
ATOM 777 N N . ASN A 1 99 ? -15.727 -1.634 -4.453 1 85.12 99 ASN A N 1
ATOM 778 C CA . ASN A 1 99 ? -14.852 -0.5 -4.742 1 85.12 99 ASN A CA 1
ATOM 779 C C . ASN A 1 99 ? -13.586 -0.939 -5.469 1 85.12 99 ASN A C 1
ATOM 781 O O . ASN A 1 99 ? -12.5 -0.402 -5.223 1 85.12 99 ASN A O 1
ATOM 785 N N . VAL A 1 100 ? -13.633 -2.082 -6.188 1 96.44 100 VAL A N 1
ATOM 786 C CA . VAL A 1 100 ? -12.531 -2.539 -7.027 1 96.44 100 VAL A CA 1
ATOM 787 C C . VAL A 1 100 ? -12.992 -2.645 -8.477 1 96.44 100 VAL A C 1
ATOM 789 O O . VAL A 1 100 ? -14.07 -3.178 -8.75 1 96.44 100 VAL A O 1
ATOM 792 N N . ASP A 1 101 ? -12.203 -2.129 -9.367 1 97.88 101 ASP A N 1
ATOM 793 C CA . ASP A 1 101 ? -12.539 -2.207 -10.781 1 97.88 101 ASP A CA 1
ATOM 794 C C . ASP A 1 101 ? -11.984 -3.484 -11.414 1 97.88 101 ASP A C 1
ATOM 796 O O . ASP A 1 101 ? -12.648 -4.117 -12.234 1 97.88 101 ASP A O 1
ATOM 800 N N . PHE A 1 102 ? -10.75 -3.855 -10.969 1 98.5 102 PHE A N 1
ATOM 801 C CA . PHE A 1 102 ? -10.078 -5.004 -11.57 1 98.5 102 PHE A CA 1
ATOM 802 C C . PHE A 1 102 ? -9.242 -5.746 -10.531 1 98.5 102 PHE A C 1
ATOM 804 O O . PHE A 1 102 ? -8.711 -5.133 -9.602 1 98.5 102 PHE A O 1
ATOM 811 N N . ILE A 1 103 ? -9.148 -6.992 -10.703 1 98.69 103 ILE A N 1
ATOM 812 C CA . ILE A 1 103 ? -8.117 -7.789 -10.055 1 98.69 103 ILE A CA 1
ATOM 813 C C . ILE A 1 103 ? -6.953 -8.016 -11.016 1 98.69 103 ILE A C 1
ATOM 815 O O . ILE A 1 103 ? -7.164 -8.375 -12.18 1 98.69 103 ILE A O 1
ATOM 819 N N . LEU A 1 104 ? -5.746 -7.762 -10.562 1 98.56 104 LEU A N 1
ATOM 820 C CA . LEU A 1 104 ? -4.586 -7.895 -11.438 1 98.56 104 LEU A CA 1
ATOM 821 C C . LEU A 1 104 ? -3.533 -8.797 -10.812 1 98.56 104 LEU A C 1
ATOM 823 O O . LEU A 1 104 ? -3.363 -8.812 -9.594 1 98.56 104 LEU A O 1
ATOM 827 N N . LEU A 1 105 ? -2.848 -9.508 -11.688 1 98.31 105 LEU A N 1
ATOM 828 C CA . LEU A 1 105 ? -1.691 -10.305 -11.297 1 98.31 105 LEU A CA 1
ATOM 829 C C . LEU A 1 105 ? -0.759 -10.531 -12.477 1 98.31 105 LEU A C 1
ATOM 831 O O . LEU A 1 105 ? -1.098 -10.195 -13.617 1 98.31 105 LEU A O 1
ATOM 835 N N . PHE A 1 106 ? 0.429 -11.016 -12.18 1 97 106 PHE A N 1
ATOM 836 C CA . PHE A 1 106 ? 1.341 -11.57 -13.172 1 97 106 PHE A CA 1
ATOM 837 C C . PHE A 1 106 ? 1.495 -13.07 -13 1 97 106 PHE A C 1
ATOM 839 O O . PHE A 1 106 ? 1.733 -13.555 -11.891 1 97 106 PHE A O 1
ATOM 846 N N . ALA A 1 107 ? 1.297 -13.781 -14.039 1 94.56 107 ALA A N 1
ATOM 847 C CA . ALA A 1 107 ? 1.354 -15.234 -13.938 1 94.56 107 ALA A CA 1
ATOM 848 C C . ALA A 1 107 ? 2.334 -15.82 -14.953 1 94.56 107 ALA A C 1
ATOM 850 O O . ALA A 1 107 ? 2.414 -15.344 -16.094 1 94.56 107 ALA A O 1
ATOM 851 N N . ASP A 1 108 ? 3.021 -16.828 -14.461 1 87.12 108 ASP A N 1
ATOM 852 C CA . ASP A 1 108 ? 3.82 -17.641 -15.375 1 87.12 108 ASP A CA 1
ATOM 853 C C . ASP A 1 108 ? 2.973 -18.719 -16.031 1 87.12 108 ASP A C 1
ATOM 855 O O . ASP A 1 108 ? 3.182 -19.062 -17.203 1 87.12 108 ASP A O 1
ATOM 859 N N . HIS A 1 109 ? 2.086 -19.266 -15.305 1 87.5 109 HIS A N 1
ATOM 860 C CA . HIS A 1 109 ? 1.158 -20.281 -15.789 1 87.5 109 HIS A CA 1
ATOM 861 C C . HIS A 1 109 ? -0.278 -19.766 -15.773 1 87.5 109 HIS A C 1
ATOM 863 O O . HIS A 1 109 ? -0.885 -19.641 -14.703 1 87.5 109 HIS A O 1
ATOM 869 N N . VAL A 1 110 ? -0.887 -19.766 -16.922 1 93.75 110 VAL A N 1
ATOM 870 C CA . VAL A 1 110 ? -2.105 -18.984 -17.062 1 93.75 110 VAL A CA 1
ATOM 871 C C . VAL A 1 110 ? -3.326 -19.859 -16.812 1 93.75 110 VAL A C 1
ATOM 873 O O . VAL A 1 110 ? -4.41 -19.359 -16.5 1 93.75 110 VAL A O 1
ATOM 876 N N . ASN A 1 111 ? -3.152 -21.141 -16.891 1 95.56 111 ASN A N 1
ATOM 877 C CA . ASN A 1 111 ? -4.309 -22.031 -16.906 1 95.56 111 ASN A CA 1
ATOM 878 C C . ASN A 1 111 ? -5.148 -21.891 -15.648 1 95.56 111 ASN A C 1
ATOM 880 O O . ASN A 1 111 ? -6.379 -21.828 -15.719 1 95.56 111 ASN A O 1
ATOM 884 N N . LEU A 1 112 ? -4.523 -21.891 -14.516 1 96.75 112 LEU A N 1
ATOM 885 C CA . LEU A 1 112 ? -5.234 -21.734 -13.25 1 96.75 112 LEU A CA 1
ATOM 886 C C . LEU A 1 112 ? -6.113 -20.5 -13.273 1 96.75 112 LEU A C 1
ATOM 888 O O . LEU A 1 112 ? -7.281 -20.547 -12.891 1 96.75 112 LEU A O 1
ATOM 892 N N . TYR A 1 113 ? -5.551 -19.438 -13.734 1 98.38 113 TYR A N 1
ATOM 893 C CA . TYR A 1 113 ? -6.215 -18.156 -13.648 1 98.38 113 TYR A CA 1
ATOM 894 C C . TYR A 1 113 ? -7.297 -18.016 -14.711 1 98.38 113 TYR A C 1
ATOM 896 O O . TYR A 1 113 ? -8.352 -17.438 -14.461 1 98.38 113 TYR A O 1
ATOM 904 N N . VAL A 1 114 ? -7.023 -18.547 -15.891 1 98.25 114 VAL A N 1
ATOM 905 C CA . VAL A 1 114 ? -8.031 -18.547 -16.938 1 98.25 114 VAL A CA 1
ATOM 906 C C . VAL A 1 114 ? -9.273 -19.297 -16.469 1 98.25 114 VAL A C 1
ATOM 908 O O . VAL A 1 114 ? -10.398 -18.812 -16.609 1 98.25 114 VAL A O 1
ATOM 911 N N . ARG A 1 115 ? -9.086 -20.391 -15.867 1 97.5 115 ARG A N 1
ATOM 912 C CA . ARG A 1 115 ? -10.195 -21.203 -15.375 1 97.5 115 ARG A CA 1
ATOM 913 C C . ARG A 1 115 ? -10.953 -20.469 -14.266 1 97.5 115 ARG A C 1
ATOM 915 O O . ARG A 1 115 ? -12.086 -20.828 -13.953 1 97.5 115 ARG A O 1
ATOM 922 N N . ASN A 1 116 ? -10.305 -19.547 -13.672 1 98.06 116 ASN A N 1
ATOM 923 C CA . ASN A 1 116 ? -10.945 -18.797 -12.594 1 98.06 116 ASN A CA 1
ATOM 924 C C . ASN A 1 116 ? -11.367 -17.406 -13.055 1 98.06 116 ASN A C 1
ATOM 926 O O . ASN A 1 116 ? -11.578 -16.516 -12.227 1 98.06 116 ASN A O 1
ATOM 930 N N . GLY A 1 117 ? -11.422 -17.141 -14.312 1 98.31 117 GLY A N 1
ATOM 931 C CA . GLY A 1 117 ? -12.086 -15.969 -14.852 1 98.31 117 GLY A CA 1
ATOM 932 C C . GLY A 1 117 ? -11.125 -14.844 -15.195 1 98.31 117 GLY A C 1
ATOM 933 O O . GLY A 1 117 ? -11.555 -13.742 -15.531 1 98.31 117 GLY A O 1
ATOM 934 N N . TYR A 1 118 ? -9.875 -15.117 -15.125 1 98.69 118 TYR A N 1
ATOM 935 C CA . TYR A 1 118 ? -8.883 -14.117 -15.508 1 98.69 118 TYR A CA 1
ATOM 936 C C . TYR A 1 118 ? -8.562 -14.219 -17 1 98.69 118 TYR A C 1
ATOM 938 O O . TYR A 1 118 ? -8.719 -15.281 -17.609 1 98.69 118 TYR A O 1
ATOM 946 N N . GLN A 1 119 ? -8.133 -13.164 -17.562 1 97.75 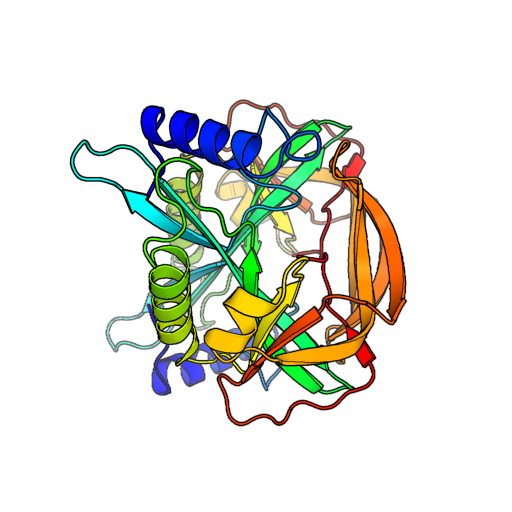119 GLN A N 1
ATOM 947 C CA . GLN A 1 119 ? -7.703 -13.156 -18.953 1 97.75 119 GLN A CA 1
ATOM 948 C C . GLN A 1 119 ? -6.363 -12.438 -19.094 1 97.75 119 GLN A C 1
ATOM 950 O O . GLN A 1 119 ? -6.082 -11.477 -18.391 1 97.75 119 GLN A O 1
ATOM 955 N N . SER A 1 120 ? -5.59 -12.883 -20.047 1 97.38 120 SER A N 1
ATOM 956 C CA . SER A 1 120 ? -4.336 -12.219 -20.375 1 97.38 120 SER A CA 1
ATOM 957 C C . SER A 1 120 ? -4.582 -10.898 -21.109 1 97.38 120 SER A C 1
ATOM 959 O O . SER A 1 120 ? -5.453 -10.828 -21.969 1 97.38 120 SER A O 1
ATOM 961 N N . VAL A 1 121 ? -3.848 -9.93 -20.703 1 97.5 121 VAL A N 1
ATOM 962 C CA . VAL A 1 121 ? -3.932 -8.641 -21.375 1 97.5 121 VAL A CA 1
ATOM 963 C C . VAL A 1 121 ? -2.529 -8.141 -21.719 1 97.5 121 VAL A C 1
ATOM 965 O O . VAL A 1 121 ? -1.54 -8.633 -21.172 1 97.5 121 VAL A O 1
ATOM 968 N N . LYS A 1 122 ? -2.504 -7.281 -22.656 1 96.69 122 LYS A N 1
ATOM 969 C CA . LYS A 1 122 ? -1.241 -6.695 -23.094 1 96.69 122 LYS A CA 1
ATOM 970 C C . LYS A 1 122 ? -1.28 -5.172 -23 1 96.69 122 LYS A C 1
ATOM 972 O O . LYS A 1 122 ? -2.033 -4.52 -23.719 1 96.69 122 LYS A O 1
ATOM 977 N N . ASN A 1 123 ? -0.543 -4.598 -22.125 1 98.12 123 ASN A N 1
ATOM 978 C CA . ASN A 1 123 ? -0.449 -3.158 -21.906 1 98.12 123 ASN A CA 1
ATOM 979 C C . ASN A 1 123 ? 1.002 -2.701 -21.781 1 98.12 123 ASN A C 1
ATOM 981 O O . ASN A 1 123 ? 1.878 -3.49 -21.422 1 98.12 123 ASN A O 1
ATOM 985 N N . ARG A 1 124 ? 1.295 -1.529 -22.281 1 98.56 124 ARG A N 1
ATOM 986 C CA . ARG A 1 124 ? 2.539 -0.871 -21.906 1 98.56 124 ARG A CA 1
ATOM 987 C C . ARG A 1 124 ? 2.473 -0.381 -20.453 1 98.56 124 ARG A C 1
ATOM 989 O O . ARG A 1 124 ? 1.642 0.466 -20.125 1 98.56 124 ARG A O 1
ATOM 996 N N . CYS A 1 125 ? 3.338 -0.893 -19.672 1 98.5 125 CYS A N 1
ATOM 997 C CA . CYS A 1 125 ? 3.256 -0.625 -18.234 1 98.5 125 CYS A CA 1
ATOM 998 C C . CYS A 1 125 ? 4.383 0.298 -17.781 1 98.5 125 CYS A C 1
ATOM 1000 O O . CYS A 1 125 ? 5.516 0.174 -18.25 1 98.5 125 CYS A O 1
ATOM 1002 N N . LYS A 1 126 ? 4.055 1.177 -16.969 1 98.44 126 LYS A N 1
ATOM 1003 C CA . LYS A 1 126 ? 4.996 1.985 -16.203 1 98.44 126 LYS A CA 1
ATOM 1004 C C . LYS A 1 126 ? 4.973 1.603 -14.727 1 98.44 126 LYS A C 1
ATOM 1006 O O . LYS A 1 126 ? 3.902 1.425 -14.141 1 98.44 126 LYS A O 1
ATOM 1011 N N . TRP A 1 127 ? 6.176 1.433 -14.117 1 98.25 127 TRP A N 1
ATOM 1012 C CA . TRP A 1 127 ? 6.215 0.996 -12.727 1 98.25 127 TRP A CA 1
ATOM 1013 C C . TRP A 1 127 ? 7.516 1.419 -12.055 1 98.25 127 TRP A C 1
ATOM 1015 O O . TRP A 1 127 ? 8.477 1.788 -12.734 1 98.25 127 TRP A O 1
ATOM 1025 N N . LEU A 1 128 ? 7.492 1.482 -10.766 1 98.38 128 LEU A N 1
ATOM 1026 C CA . LEU A 1 128 ? 8.703 1.684 -9.969 1 98.38 128 LEU A CA 1
ATOM 1027 C C . LEU A 1 128 ? 9.547 0.416 -9.945 1 98.38 128 LEU A C 1
ATOM 1029 O O . LEU A 1 128 ? 9.102 -0.623 -9.453 1 98.38 128 LEU A O 1
ATOM 1033 N N . LYS A 1 129 ? 10.742 0.492 -10.43 1 97.69 129 LYS A N 1
ATOM 1034 C CA . LYS A 1 129 ? 11.68 -0.629 -10.367 1 97.69 129 LYS A CA 1
ATOM 1035 C C . LYS A 1 129 ? 12.391 -0.682 -9.023 1 97.69 129 LYS A C 1
ATOM 1037 O O . LYS A 1 129 ? 13.031 0.286 -8.617 1 97.69 129 LYS A O 1
ATOM 1042 N N . ILE A 1 130 ? 12.234 -1.807 -8.375 1 97.56 130 ILE A N 1
ATOM 1043 C CA . ILE A 1 130 ? 12.859 -2.025 -7.074 1 97.56 130 ILE A CA 1
ATOM 1044 C C . ILE A 1 130 ? 13.789 -3.236 -7.145 1 97.56 130 ILE A C 1
ATOM 1046 O O . ILE A 1 130 ? 13.406 -4.289 -7.668 1 97.56 130 ILE A O 1
ATOM 1050 N N . ASP A 1 131 ? 15.023 -3.031 -6.742 1 96.62 131 ASP A N 1
ATOM 1051 C CA . ASP A 1 131 ? 15.891 -4.191 -6.539 1 96.62 131 ASP A CA 1
ATOM 1052 C C . ASP A 1 131 ? 15.43 -5.016 -5.34 1 96.62 131 ASP A C 1
ATOM 1054 O O . ASP A 1 131 ? 15.461 -4.543 -4.203 1 96.62 131 ASP A O 1
ATOM 1058 N N . HIS A 1 132 ? 14.977 -6.262 -5.547 1 91.5 132 HIS A N 1
ATOM 1059 C CA . HIS A 1 132 ? 14.367 -7.055 -4.484 1 91.5 132 HIS A CA 1
ATOM 1060 C C . HIS A 1 132 ? 15.406 -7.527 -3.48 1 91.5 132 HIS A C 1
ATOM 1062 O O . HIS A 1 132 ? 15.07 -7.914 -2.359 1 91.5 132 HIS A O 1
ATOM 1068 N N . THR A 1 133 ? 16.672 -7.531 -3.855 1 93.56 133 THR A N 1
ATOM 1069 C CA . THR A 1 133 ? 17.719 -7.992 -2.953 1 93.56 133 THR A CA 1
ATOM 1070 C C . THR A 1 133 ? 18.125 -6.887 -1.988 1 93.56 133 THR A C 1
ATOM 1072 O O . THR A 1 133 ? 18.188 -7.102 -0.775 1 93.56 133 THR A O 1
ATOM 1075 N N . THR A 1 134 ? 18.328 -5.699 -2.484 1 95.19 134 THR A N 1
ATOM 1076 C CA . THR A 1 134 ? 18.812 -4.598 -1.653 1 95.19 134 THR A CA 1
ATOM 1077 C C . THR A 1 134 ? 17.641 -3.74 -1.17 1 95.19 134 THR A C 1
ATOM 1079 O O . THR A 1 134 ? 17.812 -2.9 -0.283 1 95.19 134 THR A O 1
ATOM 1082 N N . LEU A 1 135 ? 16.391 -3.963 -1.74 1 96.62 135 LEU A N 1
ATOM 1083 C CA . LEU A 1 135 ? 15.219 -3.137 -1.481 1 96.62 135 LEU A CA 1
ATOM 1084 C C . LEU A 1 135 ? 15.531 -1.66 -1.69 1 96.62 135 LEU A C 1
ATOM 1086 O O . LEU A 1 135 ? 15.375 -0.852 -0.772 1 96.62 135 LEU A O 1
ATOM 1090 N N . THR A 1 136 ? 15.922 -1.361 -2.863 1 98 136 THR A N 1
ATOM 1091 C CA . THR A 1 136 ? 16.234 0.005 -3.271 1 98 136 THR A CA 1
ATOM 1092 C C . THR A 1 136 ? 15.539 0.345 -4.586 1 98 136 THR A C 1
ATOM 1094 O O . THR A 1 136 ? 15.305 -0.535 -5.418 1 98 136 THR A O 1
ATOM 1097 N N . THR A 1 137 ? 15.156 1.595 -4.711 1 98.31 137 THR A N 1
ATOM 1098 C CA . THR A 1 137 ? 14.617 2.102 -5.969 1 98.31 137 THR A CA 1
ATOM 1099 C C . THR A 1 137 ? 15.695 2.131 -7.047 1 98.31 137 THR A C 1
ATOM 1101 O O . THR A 1 137 ? 16.766 2.693 -6.84 1 98.31 137 THR A O 1
ATOM 1104 N N . VAL A 1 138 ? 15.367 1.623 -8.195 1 97.12 138 VAL A N 1
ATOM 1105 C CA . VAL A 1 138 ? 16.344 1.515 -9.266 1 97.12 138 VAL A CA 1
ATOM 1106 C C . VAL A 1 138 ? 15.953 2.438 -10.422 1 97.12 138 VAL A C 1
ATOM 1108 O O . VAL A 1 138 ? 16.797 2.832 -11.227 1 97.12 138 VAL A O 1
ATOM 1111 N N . GLY A 1 139 ? 14.742 2.76 -10.523 1 97.31 139 GLY A N 1
ATOM 1112 C CA . GLY A 1 139 ? 14.266 3.623 -11.594 1 97.31 139 GLY A CA 1
ATOM 1113 C C . GLY A 1 139 ? 12.812 3.389 -11.945 1 97.31 139 GLY A C 1
ATOM 1114 O O . GLY A 1 139 ? 12.031 2.922 -11.109 1 97.31 139 GLY A O 1
ATOM 1115 N N . ILE A 1 140 ? 12.492 3.879 -13.109 1 98.25 140 ILE A N 1
ATOM 1116 C CA . ILE A 1 140 ? 11.141 3.697 -13.625 1 98.25 140 ILE A CA 1
ATOM 1117 C C . ILE A 1 140 ? 11.172 2.775 -14.844 1 98.25 140 ILE A C 1
ATOM 1119 O O . ILE A 1 140 ? 11.969 2.982 -15.766 1 98.25 140 ILE A O 1
ATOM 1123 N N . GLY A 1 141 ? 10.422 1.735 -14.773 1 97.94 141 GLY A N 1
ATOM 1124 C CA . GLY A 1 141 ? 10.219 0.904 -15.945 1 97.94 141 GLY A CA 1
ATOM 1125 C C . GLY A 1 141 ? 9.141 1.433 -16.875 1 97.94 141 GLY A C 1
ATOM 1126 O O . GLY A 1 141 ? 8.242 2.15 -16.438 1 97.94 141 GLY A O 1
ATOM 1127 N N . ASP A 1 142 ? 9.234 1.132 -18.125 1 97.94 142 ASP A N 1
ATOM 1128 C CA . ASP A 1 142 ? 8.281 1.541 -19.141 1 97.94 142 ASP A CA 1
ATOM 1129 C C . ASP A 1 142 ? 8.367 0.633 -20.375 1 97.94 142 ASP A C 1
ATOM 1131 O O . ASP A 1 142 ? 9.203 0.851 -21.25 1 97.94 142 ASP A O 1
ATOM 1135 N N . GLN A 1 143 ? 7.527 -0.374 -20.375 1 98 143 GLN A N 1
ATOM 1136 C CA . GLN A 1 143 ? 7.57 -1.326 -21.484 1 98 143 GLN A CA 1
ATOM 1137 C C . GLN A 1 143 ? 6.27 -2.119 -21.578 1 98 143 GLN A C 1
ATOM 1139 O O . GLN A 1 143 ? 5.438 -2.07 -20.672 1 98 143 GLN A O 1
ATOM 1144 N N . VAL A 1 144 ? 6.133 -2.811 -22.656 1 97.12 144 VAL A N 1
ATOM 1145 C CA . VAL A 1 144 ? 5.035 -3.766 -22.781 1 97.12 144 VAL A CA 1
ATOM 1146 C C . VAL A 1 144 ? 5.332 -5.004 -21.938 1 97.12 144 VAL A C 1
ATOM 1148 O O . VAL A 1 144 ? 6.43 -5.559 -22 1 97.12 144 VAL A O 1
ATOM 1151 N N . MET A 1 145 ? 4.316 -5.375 -21.219 1 92.44 145 MET A N 1
ATOM 1152 C CA . MET A 1 145 ? 4.555 -6.449 -20.25 1 92.44 145 MET A CA 1
ATOM 1153 C C . MET A 1 145 ? 3.889 -7.742 -20.703 1 92.44 145 MET A C 1
ATOM 1155 O O . MET A 1 145 ? 2.768 -7.723 -21.219 1 92.44 145 MET A O 1
ATOM 1159 N N . ASP A 1 146 ? 4.629 -8.805 -20.453 1 92.44 146 ASP A N 1
ATOM 1160 C CA . ASP A 1 146 ? 4.047 -10.133 -20.609 1 92.44 146 ASP A CA 1
ATOM 1161 C C . ASP A 1 146 ? 3.562 -10.688 -19.266 1 92.44 146 ASP A C 1
ATOM 1163 O O . ASP A 1 146 ? 4.066 -10.297 -18.203 1 92.44 146 ASP A O 1
ATOM 1167 N N . GLY A 1 147 ? 2.582 -11.531 -19.328 1 95.75 147 GLY A N 1
ATOM 1168 C CA . GLY A 1 147 ? 2.176 -12.266 -18.141 1 95.75 147 GLY A CA 1
ATOM 1169 C C . GLY A 1 147 ? 1.132 -11.531 -17.312 1 95.75 147 GLY A C 1
ATOM 1170 O O . GLY A 1 147 ? 0.615 -12.07 -16.344 1 95.75 147 GLY A O 1
ATOM 1171 N N . LEU A 1 148 ? 0.838 -10.258 -17.672 1 97.75 148 LEU A N 1
ATOM 1172 C CA . LEU A 1 148 ? -0.198 -9.508 -16.969 1 97.75 148 LEU A CA 1
ATOM 1173 C C . LEU A 1 148 ? -1.57 -10.133 -17.203 1 97.75 148 LEU A C 1
ATOM 1175 O O . LEU A 1 148 ? -1.939 -10.422 -18.344 1 97.75 148 LEU A O 1
ATOM 1179 N N . MET A 1 149 ? -2.264 -10.445 -16.109 1 98.31 149 MET A N 1
ATOM 1180 C CA . MET A 1 149 ? -3.631 -10.945 -16.219 1 98.31 149 MET A CA 1
ATOM 1181 C C . MET A 1 149 ? -4.59 -10.086 -15.406 1 98.31 149 MET A C 1
ATOM 1183 O O . MET A 1 149 ? -4.203 -9.5 -14.391 1 98.31 149 MET A O 1
ATOM 1187 N N . MET A 1 150 ? -5.848 -10.016 -15.906 1 98.31 150 MET A N 1
ATOM 1188 C CA . MET A 1 150 ? -6.855 -9.148 -15.297 1 98.31 150 MET A CA 1
ATOM 1189 C C . MET A 1 150 ? -8.188 -9.875 -15.172 1 98.31 150 MET A C 1
ATOM 1191 O O . MET A 1 150 ? -8.539 -10.695 -16.031 1 98.31 150 MET A O 1
ATOM 1195 N N . LYS A 1 151 ? -8.836 -9.68 -14.133 1 98.5 151 LYS A N 1
ATOM 1196 C CA . LYS A 1 151 ? -10.234 -10.062 -13.984 1 98.5 151 LYS A CA 1
ATOM 1197 C C . LYS A 1 151 ? -11.117 -8.859 -13.672 1 98.5 151 LYS A C 1
ATOM 1199 O O . LYS A 1 151 ? -10.797 -8.07 -12.781 1 98.5 151 LYS A O 1
ATOM 1204 N N . GLN A 1 152 ? -12.18 -8.75 -14.422 1 98 152 GLN A N 1
ATOM 1205 C CA . GLN A 1 152 ? -13.125 -7.66 -14.219 1 98 152 GLN A CA 1
ATOM 1206 C C . GLN A 1 152 ? -13.836 -7.797 -12.875 1 98 152 GLN A C 1
ATOM 1208 O O . GLN A 1 152 ? -14.352 -8.867 -12.547 1 98 152 GLN A O 1
ATOM 1213 N N . ALA A 1 153 ? -13.812 -6.773 -12.133 1 97.44 153 ALA A N 1
ATOM 1214 C CA . ALA A 1 153 ? -14.516 -6.781 -10.852 1 97.44 153 ALA A CA 1
ATOM 1215 C C . ALA A 1 153 ? -15.594 -5.703 -10.812 1 97.44 153 ALA A C 1
ATOM 1217 O O . ALA A 1 153 ? -16.594 -5.848 -10.109 1 97.44 153 ALA A O 1
ATOM 1218 N N . GLY A 1 154 ? -15.328 -4.645 -11.508 1 96.31 154 GLY A N 1
ATOM 1219 C CA . GLY A 1 154 ? -16.266 -3.535 -11.562 1 96.31 154 GLY A CA 1
ATOM 1220 C C . GLY A 1 154 ? -16.812 -3.287 -12.961 1 96.31 154 GLY A C 1
ATOM 1221 O O . GLY A 1 154 ? -16.875 -4.203 -13.781 1 96.31 154 GLY A O 1
ATOM 1222 N N . THR A 1 155 ? -17.312 -2.096 -13.172 1 94.75 155 THR A N 1
ATOM 1223 C CA . THR A 1 155 ? -18.016 -1.811 -14.414 1 94.75 155 THR A CA 1
ATOM 1224 C C . THR A 1 155 ? -17.125 -1.069 -15.398 1 94.75 155 THR A C 1
ATOM 1226 O O . THR A 1 155 ? -17.453 -0.929 -16.578 1 94.75 155 THR A O 1
ATOM 1229 N N . VAL A 1 156 ? -15.992 -0.608 -14.922 1 95.56 156 VAL A N 1
ATOM 1230 C CA . VAL A 1 156 ? -15.062 0.095 -15.805 1 95.56 156 VAL A CA 1
ATOM 1231 C C . VAL A 1 156 ? -14.523 -0.864 -16.859 1 95.56 156 VAL A C 1
ATOM 1233 O O . VAL A 1 156 ? -14.07 -1.963 -16.547 1 95.56 156 VAL A O 1
ATOM 1236 N N . PRO A 1 157 ? -14.617 -0.484 -18.062 1 96.62 157 PRO A N 1
ATOM 1237 C CA . PRO A 1 157 ? -14.094 -1.392 -19.078 1 96.62 157 PRO A CA 1
ATOM 1238 C C . PRO A 1 157 ? -12.562 -1.418 -19.125 1 96.62 157 PRO A C 1
ATOM 1240 O O . PRO A 1 157 ? -11.922 -0.385 -18.906 1 96.62 157 PRO A O 1
ATOM 1243 N N . TRP A 1 158 ? -12.055 -2.594 -19.375 1 97.69 158 TRP A N 1
ATOM 1244 C CA . TRP A 1 158 ? -10.617 -2.697 -19.594 1 97.69 158 TRP A CA 1
ATOM 1245 C C . TRP A 1 158 ? -10.266 -2.332 -21.031 1 97.69 158 TRP A C 1
ATOM 1247 O O . TRP A 1 158 ? -10.969 -2.719 -21.969 1 97.69 158 TRP A O 1
ATOM 1257 N N . ASP A 1 159 ? -9.195 -1.606 -21.156 1 94.25 159 ASP A N 1
ATOM 1258 C CA . ASP A 1 159 ? -8.672 -1.254 -22.469 1 94.25 159 ASP A CA 1
ATOM 1259 C C . ASP A 1 159 ? -7.152 -1.402 -22.516 1 94.25 159 ASP A C 1
ATOM 1261 O O . ASP A 1 159 ? -6.449 -0.912 -21.641 1 94.25 159 ASP A O 1
ATOM 1265 N N . GLU A 1 160 ? -6.75 -2.098 -23.578 1 95.19 160 GLU A N 1
ATOM 1266 C CA . GLU A 1 160 ? -5.301 -2.176 -23.75 1 95.19 160 GLU A CA 1
ATOM 1267 C C . GLU A 1 160 ? -4.711 -0.812 -24.078 1 95.19 160 GLU A C 1
ATOM 1269 O O . GLU A 1 160 ? -5.402 0.057 -24.609 1 95.19 160 GLU A O 1
ATOM 1274 N N . GLY A 1 161 ? -3.533 -0.581 -23.766 1 97.25 161 GLY A N 1
ATOM 1275 C CA . GLY A 1 161 ? -2.844 0.698 -23.844 1 97.25 161 GLY A CA 1
ATOM 1276 C C . GLY A 1 161 ? -1.813 0.889 -22.734 1 97.25 161 GLY A C 1
ATOM 1277 O O . GLY A 1 161 ? -0.974 0.016 -22.516 1 97.25 161 GLY A O 1
ATOM 1278 N N . GLU A 1 162 ? -1.933 2.119 -22.156 1 98.38 162 GLU A N 1
ATOM 1279 C CA . GLU A 1 162 ? -0.952 2.426 -21.125 1 98.38 162 GLU A CA 1
ATOM 1280 C C . GLU A 1 162 ? -1.512 2.143 -19.734 1 98.38 162 GLU A C 1
ATOM 1282 O O . GLU A 1 162 ? -2.639 2.531 -19.422 1 98.38 162 GLU A O 1
ATOM 1287 N N . LEU A 1 163 ? -0.772 1.452 -18.969 1 98.69 163 LEU A N 1
ATOM 1288 C CA . LEU A 1 163 ? -1.094 1.182 -17.578 1 98.69 163 LEU A CA 1
ATOM 1289 C C . LEU A 1 163 ? 0.027 1.659 -16.656 1 98.69 163 LEU A C 1
ATOM 1291 O O . LEU A 1 163 ? 1.129 1.105 -16.672 1 98.69 163 LEU A O 1
ATOM 1295 N N . ASP A 1 164 ? -0.208 2.715 -15.953 1 98.75 164 ASP A N 1
ATOM 1296 C CA . ASP A 1 164 ? 0.725 3.201 -14.938 1 98.75 164 ASP A CA 1
ATOM 1297 C C . ASP A 1 164 ? 0.396 2.619 -13.562 1 98.75 164 ASP A C 1
ATOM 1299 O O . ASP A 1 164 ? -0.663 2.904 -13 1 98.75 164 ASP A O 1
ATOM 1303 N N . PHE A 1 165 ? 1.277 1.871 -13.055 1 98.5 165 PHE A N 1
ATOM 1304 C CA . PHE A 1 165 ? 1.062 1.21 -11.773 1 98.5 165 PHE A CA 1
ATOM 1305 C C . PHE A 1 165 ? 1.111 2.217 -10.633 1 98.5 165 PHE A C 1
ATOM 1307 O O . PHE A 1 165 ? 0.617 1.943 -9.539 1 98.5 165 PHE A O 1
ATOM 1314 N N . ILE A 1 166 ? 1.75 3.352 -10.852 1 97.5 166 ILE A N 1
ATOM 1315 C CA . ILE A 1 166 ? 1.99 4.363 -9.828 1 97.5 166 ILE A CA 1
ATOM 1316 C C . ILE A 1 166 ? 2.596 3.707 -8.586 1 97.5 166 ILE A C 1
ATOM 1318 O O . ILE A 1 166 ? 2.197 4.012 -7.457 1 97.5 166 ILE A O 1
ATOM 1322 N N . GLY A 1 167 ? 3.42 2.773 -8.758 1 97.12 167 GLY A N 1
ATOM 1323 C CA . GLY A 1 167 ? 4.047 1.942 -7.742 1 97.12 167 GLY A CA 1
ATOM 1324 C C . GLY A 1 167 ? 4.832 0.78 -8.32 1 97.12 167 GLY A C 1
ATOM 1325 O O . GLY A 1 167 ? 5.238 0.816 -9.484 1 97.12 167 GLY A O 1
ATOM 1326 N N . TYR A 1 168 ? 5.09 -0.202 -7.531 1 95.75 168 TYR A N 1
ATOM 1327 C CA . TYR A 1 168 ? 5.918 -1.339 -7.918 1 95.75 168 TYR A CA 1
ATOM 1328 C C . TYR A 1 168 ? 5.086 -2.406 -8.617 1 95.75 168 TYR A C 1
ATOM 1330 O O . TYR A 1 168 ? 3.855 -2.408 -8.523 1 95.75 168 TYR A O 1
ATOM 1338 N N . LEU A 1 169 ? 5.73 -3.234 -9.289 1 93 169 LEU A N 1
ATOM 1339 C CA . LEU A 1 169 ? 5.094 -4.391 -9.914 1 93 169 LEU A CA 1
ATOM 1340 C C . LEU A 1 169 ? 4.781 -5.461 -8.875 1 93 169 LEU A C 1
ATOM 1342 O O . LEU A 1 169 ? 5.543 -5.652 -7.926 1 93 169 LEU A O 1
ATOM 1346 N N . TYR A 1 170 ? 3.633 -6.125 -9.094 1 87.19 170 TYR A N 1
ATOM 1347 C CA . TYR A 1 170 ? 3.301 -7.23 -8.203 1 87.19 170 TYR A CA 1
ATOM 1348 C C . TYR A 1 170 ? 4.289 -8.383 -8.375 1 87.19 170 TYR A C 1
ATOM 1350 O O . TYR A 1 170 ? 4.809 -8.602 -9.469 1 87.19 170 TYR A O 1
ATOM 1358 N N . MET B 1 1 ? -13.547 -0.524 8.734 1 45.78 1 MET B N 1
ATOM 1359 C CA . MET B 1 1 ? -14.969 -0.347 8.453 1 45.78 1 MET B CA 1
ATOM 1360 C C . MET B 1 1 ? -15.195 -0.056 6.977 1 45.78 1 MET B C 1
ATOM 1362 O O . MET B 1 1 ? -14.477 0.739 6.375 1 45.78 1 MET B O 1
ATOM 1366 N N . GLU B 1 2 ? -15.93 -0.847 6.328 1 60.22 2 GLU B N 1
ATOM 1367 C CA . GLU B 1 2 ? -16.344 -0.55 4.961 1 60.22 2 GLU B CA 1
ATOM 1368 C C . GLU B 1 2 ? -17.156 0.744 4.898 1 60.22 2 GLU B C 1
ATOM 1370 O O . GLU B 1 2 ? -18.047 0.97 5.727 1 60.22 2 GLU B O 1
ATOM 1375 N N . LEU B 1 3 ? -16.562 1.673 4.188 1 72.25 3 LEU B N 1
ATOM 1376 C CA . LEU B 1 3 ? -17.25 2.959 4.078 1 72.25 3 LEU B CA 1
ATOM 1377 C C . LEU B 1 3 ? -18.547 2.818 3.307 1 72.25 3 LEU B C 1
ATOM 1379 O O . LEU B 1 3 ? -18.578 2.242 2.217 1 72.25 3 LEU B O 1
ATOM 1383 N N . ASN B 1 4 ? -19.594 3 4.016 1 79.06 4 ASN B N 1
ATOM 1384 C CA . ASN B 1 4 ? -20.844 3.102 3.252 1 79.06 4 ASN B CA 1
ATOM 1385 C C . ASN B 1 4 ? -20.938 4.438 2.523 1 79.06 4 ASN B C 1
ATOM 1387 O O . ASN B 1 4 ? -20.062 5.289 2.652 1 79.06 4 ASN B O 1
ATOM 1391 N N . ASN B 1 5 ? -21.969 4.629 1.711 1 84.75 5 ASN B N 1
ATOM 1392 C CA . ASN B 1 5 ? -22.094 5.793 0.839 1 84.75 5 ASN B CA 1
ATOM 1393 C C . ASN B 1 5 ? -22.109 7.094 1.638 1 84.75 5 ASN B C 1
ATOM 1395 O O . ASN B 1 5 ? -21.406 8.047 1.289 1 84.75 5 ASN B O 1
ATOM 1399 N N . GLU B 1 6 ? -22.875 7.074 2.756 1 89.56 6 GLU B N 1
ATOM 1400 C CA . GLU B 1 6 ? -22.953 8.281 3.57 1 89.56 6 GLU B CA 1
ATOM 1401 C C . GLU B 1 6 ? -21.609 8.625 4.195 1 89.56 6 GLU B C 1
ATOM 1403 O O . GLU B 1 6 ? -21.188 9.781 4.195 1 89.56 6 GLU B O 1
ATOM 1408 N N . LEU B 1 7 ? -21 7.672 4.73 1 93.38 7 LEU B N 1
ATOM 1409 C CA . LEU B 1 7 ? -19.703 7.879 5.363 1 93.38 7 LEU B CA 1
ATOM 1410 C C . LEU B 1 7 ? -18.672 8.328 4.336 1 93.38 7 LEU B C 1
ATOM 1412 O O . LEU B 1 7 ? -17.812 9.164 4.641 1 93.38 7 LEU B O 1
ATOM 1416 N N . SER B 1 8 ? -18.812 7.82 3.143 1 93.62 8 SER B N 1
ATOM 1417 C CA . SER B 1 8 ? -17.891 8.211 2.078 1 93.62 8 SER B CA 1
ATOM 1418 C C . SER B 1 8 ? -18.031 9.688 1.744 1 93.62 8 SER B C 1
ATOM 1420 O O . SER B 1 8 ? -17.016 10.375 1.518 1 93.62 8 SER B O 1
ATOM 1422 N N . VAL B 1 9 ? -19.203 10.148 1.744 1 94.88 9 VAL B N 1
ATOM 1423 C CA . VAL B 1 9 ? -19.469 11.555 1.457 1 94.88 9 VAL B CA 1
ATOM 1424 C C . VAL B 1 9 ? -18.875 12.422 2.566 1 94.88 9 VAL B C 1
ATOM 1426 O O . VAL B 1 9 ? -18.203 13.422 2.291 1 94.88 9 VAL B O 1
ATOM 1429 N N . GLN B 1 10 ? -19.125 12.047 3.785 1 96.62 10 GLN B N 1
ATOM 1430 C CA . GLN B 1 10 ? -18.594 12.797 4.922 1 96.62 10 GLN B CA 1
ATOM 1431 C C . GLN B 1 10 ? -17.062 12.812 4.902 1 96.62 10 GLN B C 1
ATOM 1433 O O . GLN B 1 10 ? -16.453 13.836 5.195 1 96.62 10 GLN B O 1
ATOM 1438 N N . LEU B 1 11 ? -16.516 11.688 4.578 1 97.44 11 LEU B N 1
ATOM 1439 C CA . LEU B 1 11 ? -15.07 11.586 4.531 1 97.44 11 LEU B CA 1
ATOM 1440 C C . LEU B 1 11 ? -14.492 12.516 3.465 1 97.44 11 LEU B C 1
ATOM 1442 O O . LEU B 1 11 ? -13.547 13.258 3.727 1 97.44 11 LEU B O 1
ATOM 1446 N N . GLN B 1 12 ? -15.086 12.477 2.324 1 96.19 12 GLN B N 1
ATOM 1447 C CA . GLN B 1 12 ? -14.641 13.359 1.251 1 96.19 12 GLN B CA 1
ATOM 1448 C C . GLN B 1 12 ? -14.734 14.82 1.666 1 96.19 12 GLN B C 1
ATOM 1450 O O . GLN B 1 12 ? -13.812 15.602 1.435 1 96.19 12 GLN B O 1
ATOM 1455 N N . GLN B 1 13 ? -15.781 15.148 2.279 1 96.38 13 GLN B N 1
ATOM 1456 C CA . GLN B 1 13 ? -16 16.516 2.721 1 96.38 13 GLN B CA 1
ATOM 1457 C C . GLN B 1 13 ? -14.977 16.938 3.775 1 96.38 13 GLN B C 1
ATOM 1459 O O . GLN B 1 13 ? -14.43 18.031 3.717 1 96.38 13 GLN B O 1
ATOM 1464 N N . LEU B 1 14 ? -14.734 16.109 4.711 1 97.88 14 LEU B N 1
ATOM 1465 C CA . LEU B 1 14 ? -13.773 16.406 5.766 1 97.88 14 LEU B CA 1
ATOM 1466 C C . LEU B 1 14 ? -12.375 16.609 5.188 1 97.88 14 LEU B C 1
ATOM 1468 O O . LEU B 1 14 ? -11.688 17.578 5.535 1 97.88 14 LEU B O 1
ATOM 1472 N N . LEU B 1 15 ? -11.953 15.703 4.289 1 97.81 15 LEU B N 1
ATOM 1473 C CA . LEU B 1 15 ? -10.625 15.766 3.695 1 97.81 15 LEU B CA 1
ATOM 1474 C C . LEU B 1 15 ? -10.453 17.047 2.875 1 97.81 15 LEU B C 1
ATOM 1476 O O . LEU B 1 15 ? -9.461 17.766 3.039 1 97.81 15 LEU B O 1
ATOM 1480 N N . VAL B 1 16 ? -11.422 17.359 2.08 1 97.31 16 VAL B N 1
ATOM 1481 C CA . VAL B 1 16 ? -11.344 18.547 1.219 1 97.31 16 VAL B CA 1
ATOM 1482 C C . VAL B 1 16 ? -11.352 19.812 2.072 1 97.31 16 VAL B C 1
ATOM 1484 O O . VAL B 1 16 ? -10.586 20.734 1.812 1 97.31 16 VAL B O 1
ATOM 1487 N N . ALA B 1 17 ? -12.133 19.828 3.107 1 97 17 ALA B N 1
ATOM 1488 C CA . ALA B 1 17 ? -12.211 21 3.988 1 97 17 ALA B CA 1
ATOM 1489 C C . ALA B 1 17 ? -10.906 21.188 4.758 1 97 17 ALA B C 1
ATOM 1491 O O . ALA B 1 17 ? -10.516 22.328 5.055 1 97 17 ALA B O 1
ATOM 1492 N N . SER B 1 18 ? -10.242 20.156 5.07 1 96.19 18 SER B N 1
ATOM 1493 C CA . SER B 1 18 ? -9.055 20.203 5.91 1 96.19 18 SER B CA 1
ATOM 1494 C C . SER B 1 18 ? -7.812 20.547 5.09 1 96.19 18 SER B C 1
ATOM 1496 O O . SER B 1 18 ? -6.832 21.062 5.629 1 96.19 18 SER B O 1
ATOM 1498 N N . PHE B 1 19 ? -7.77 20.172 3.857 1 95.06 19 PHE B N 1
ATOM 1499 C CA . PHE B 1 19 ? -6.668 20.453 2.943 1 95.06 19 PHE B CA 1
ATOM 1500 C C . PHE B 1 19 ? -7.168 21.172 1.701 1 95.06 19 PHE B C 1
ATOM 1502 O O . PHE B 1 19 ? -7.051 20.672 0.585 1 95.06 19 PHE B O 1
ATOM 1509 N N . PRO B 1 20 ? -7.562 22.391 1.957 1 90.69 20 PRO B N 1
ATOM 1510 C CA . PRO B 1 20 ? -8.227 23.109 0.871 1 90.69 20 PRO B CA 1
ATOM 1511 C C . PRO B 1 20 ? -7.301 23.375 -0.319 1 90.69 20 PRO B C 1
ATOM 1513 O O . PRO B 1 20 ? -6.102 23.594 -0.136 1 90.69 20 PRO B O 1
ATOM 1516 N N . GLU B 1 21 ? -7.789 23.344 -1.623 1 88.75 21 GLU B N 1
ATOM 1517 C CA . GLU B 1 21 ? -7.156 23.703 -2.887 1 88.75 21 GLU B CA 1
ATOM 1518 C C . GLU B 1 21 ? -6.301 22.562 -3.426 1 88.75 21 GLU B C 1
ATOM 1520 O O . GLU B 1 21 ? -5.996 22.516 -4.617 1 88.75 21 GLU B O 1
ATOM 1525 N N . ILE B 1 22 ? -5.879 21.672 -2.488 1 92 22 ILE B N 1
ATOM 1526 C CA . ILE B 1 22 ? -4.918 20.703 -2.984 1 92 22 ILE B CA 1
ATOM 1527 C C . ILE B 1 22 ? -5.566 19.312 -3.027 1 92 22 ILE B C 1
ATOM 1529 O O . ILE B 1 22 ? -5.223 18.484 -3.871 1 92 22 ILE B O 1
ATOM 1533 N N . TYR B 1 23 ? -6.477 19.031 -2.045 1 95.62 23 TYR B N 1
ATOM 1534 C CA . TYR B 1 23 ? -7.023 17.688 -1.962 1 95.62 23 TYR B CA 1
ATOM 1535 C C . TYR B 1 23 ? -8.031 17.438 -3.076 1 95.62 23 TYR B C 1
ATOM 1537 O O . TYR B 1 23 ? -8.883 18.281 -3.355 1 95.62 23 TYR B O 1
ATOM 1545 N N . PRO B 1 24 ? -7.965 16.25 -3.715 1 94.69 24 PRO B N 1
ATOM 1546 C CA . PRO B 1 24 ? -8.883 15.953 -4.812 1 94.69 24 PRO B CA 1
ATOM 1547 C C . PRO B 1 24 ? -10.344 15.875 -4.359 1 94.69 24 PRO B C 1
ATOM 1549 O O . PRO B 1 24 ? -10.625 15.398 -3.256 1 94.69 24 PRO B O 1
ATOM 1552 N N . GLU B 1 25 ? -11.25 16.234 -5.27 1 93.5 25 GLU B N 1
ATOM 1553 C CA . GLU B 1 25 ? -12.672 16.266 -4.926 1 93.5 25 GLU B CA 1
ATOM 1554 C C . GLU B 1 25 ? -13.367 14.977 -5.355 1 93.5 25 GLU B C 1
ATOM 1556 O O . GLU B 1 25 ? -14.5 14.711 -4.938 1 93.5 25 GLU B O 1
ATOM 1561 N N . ASP B 1 26 ? -12.695 14.148 -6.113 1 91.06 26 ASP B N 1
ATOM 1562 C CA . ASP B 1 26 ? -13.367 13.008 -6.73 1 91.06 26 ASP B CA 1
ATOM 1563 C C . ASP B 1 26 ? -12.898 11.695 -6.105 1 91.06 26 ASP B C 1
ATOM 1565 O O . ASP B 1 26 ? -13.242 10.617 -6.59 1 91.06 26 ASP B O 1
ATOM 1569 N N . ARG B 1 27 ? -12.078 11.805 -5.039 1 92.62 27 ARG B N 1
ATOM 1570 C CA . ARG B 1 27 ? -11.594 10.602 -4.363 1 92.62 27 ARG B CA 1
ATOM 1571 C C . ARG B 1 27 ? -11.273 10.891 -2.9 1 92.62 27 ARG B C 1
ATOM 1573 O O . ARG B 1 27 ? -11.156 12.047 -2.502 1 92.62 27 ARG B O 1
ATOM 1580 N N . MET B 1 28 ? -11.055 9.797 -2.166 1 93.94 28 MET B N 1
ATOM 1581 C CA . MET B 1 28 ? -10.867 9.922 -0.724 1 93.94 28 MET B CA 1
ATOM 1582 C C . MET B 1 28 ? -9.43 9.586 -0.332 1 93.94 28 MET B C 1
ATOM 1584 O O . MET B 1 28 ? -9.172 9.156 0.795 1 93.94 28 MET B O 1
ATOM 1588 N N . TYR B 1 29 ? -8.57 9.664 -1.255 1 94.62 29 TYR B N 1
ATOM 1589 C CA . TYR B 1 29 ? -7.133 9.508 -1.054 1 94.62 29 TYR B CA 1
ATOM 1590 C C . TYR B 1 29 ? -6.359 10.516 -1.897 1 94.62 29 TYR B C 1
ATOM 1592 O O . TYR B 1 29 ? -6.82 10.93 -2.963 1 94.62 29 TYR B O 1
ATOM 1600 N N . PHE B 1 30 ? -5.191 10.938 -1.433 1 94.62 30 PHE B N 1
ATOM 1601 C CA . PHE B 1 30 ? -4.43 11.969 -2.129 1 94.62 30 PHE B CA 1
ATOM 1602 C C . PHE B 1 30 ? -3.678 11.375 -3.316 1 94.62 30 PHE B C 1
ATOM 1604 O O . PHE B 1 30 ? -3.941 11.734 -4.465 1 94.62 30 PHE B O 1
ATOM 1611 N N . LYS B 1 31 ? -2.779 10.367 -3.098 1 94 31 LYS B N 1
ATOM 1612 C CA . LYS B 1 31 ? -2.035 9.727 -4.176 1 94 31 LYS B CA 1
ATOM 1613 C C . LYS B 1 31 ? -2.387 8.242 -4.273 1 94 31 LYS B C 1
ATOM 1615 O O . LYS B 1 31 ? -2.51 7.699 -5.375 1 94 31 LYS B O 1
ATOM 1620 N N . GLN B 1 32 ? -2.562 7.598 -3.168 1 95.31 32 GLN B N 1
ATOM 1621 C CA . GLN B 1 32 ? -2.83 6.164 -3.104 1 95.31 32 GLN B CA 1
ATOM 1622 C C . GLN B 1 32 ? -3.752 5.828 -1.934 1 95.31 32 GLN B C 1
ATOM 1624 O O . GLN B 1 32 ? -3.775 6.547 -0.931 1 95.31 32 GLN B O 1
ATOM 1629 N N . VAL B 1 33 ? -4.438 4.742 -2.078 1 93.88 33 VAL B N 1
ATOM 1630 C CA . VAL B 1 33 ? -5.324 4.27 -1.021 1 93.88 33 VAL B CA 1
ATOM 1631 C C . VAL B 1 33 ? -4.5 3.797 0.174 1 93.88 33 VAL B C 1
ATOM 1633 O O . VAL B 1 33 ? -3.566 3.004 0.018 1 93.88 33 VAL B O 1
ATOM 1636 N N . PRO B 1 34 ? -4.871 4.32 1.345 1 95.31 34 PRO B N 1
ATOM 1637 C CA . PRO B 1 34 ? -4.125 3.848 2.514 1 95.31 34 PRO B CA 1
ATOM 1638 C C . PRO B 1 34 ? -4.492 2.42 2.91 1 95.31 34 PRO B C 1
ATOM 1640 O O . PRO B 1 34 ? -5.492 1.881 2.434 1 95.31 34 PRO B O 1
ATOM 1643 N N . HIS B 1 35 ? -3.662 1.806 3.766 1 95.25 35 HIS B N 1
ATOM 1644 C CA . HIS B 1 35 ? -3.928 0.459 4.262 1 95.25 35 HIS B CA 1
ATOM 1645 C C . HIS B 1 35 ? -5.176 0.429 5.137 1 95.25 35 HIS B C 1
ATOM 1647 O O . HIS B 1 35 ? -5.977 -0.506 5.055 1 95.25 35 HIS B O 1
ATOM 1653 N N . SER B 1 36 ? -5.266 1.438 5.941 1 95 36 SER B N 1
ATOM 1654 C CA . SER B 1 36 ? -6.418 1.559 6.82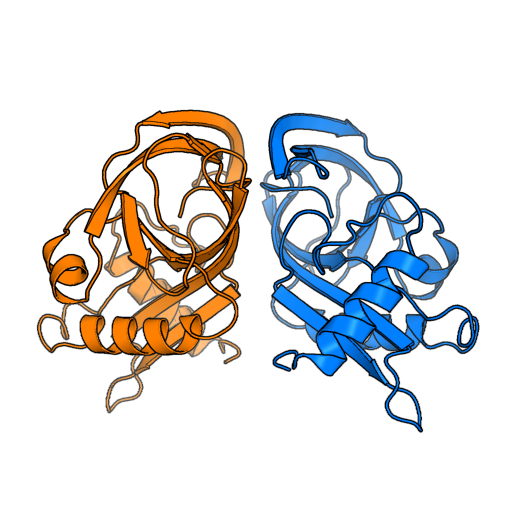4 1 95 36 SER B CA 1
ATOM 1655 C C . SER B 1 36 ? -6.625 3.002 7.273 1 95 36 SER B C 1
ATOM 1657 O O . SER B 1 36 ? -5.816 3.877 6.953 1 95 36 SER B O 1
ATOM 1659 N N . ARG B 1 37 ? -7.77 3.201 7.906 1 97 37 ARG B N 1
ATOM 1660 C CA . ARG B 1 37 ? -8.117 4.52 8.43 1 97 37 ARG B CA 1
ATOM 1661 C C . ARG B 1 37 ? -8.648 4.418 9.859 1 97 37 ARG B C 1
ATOM 1663 O O . ARG B 1 37 ? -9.281 3.426 10.219 1 97 37 ARG B O 1
ATOM 1670 N N . LEU B 1 38 ? -8.32 5.383 10.625 1 98 38 LEU B N 1
ATOM 1671 C CA . LEU B 1 38 ? -9.039 5.633 11.875 1 98 38 LEU B CA 1
ATOM 1672 C C . LEU B 1 38 ? -9.953 6.84 11.742 1 98 38 LEU B C 1
ATOM 1674 O O . LEU B 1 38 ? -9.547 7.887 11.234 1 98 38 LEU B O 1
ATOM 1678 N N . LEU B 1 39 ? -11.172 6.598 12.141 1 98 39 LEU B N 1
ATOM 1679 C CA . LEU B 1 39 ? -12.195 7.637 12.039 1 98 39 LEU B CA 1
ATOM 1680 C C . LEU B 1 39 ? -12.742 7.996 13.414 1 98 39 LEU B C 1
ATOM 1682 O O . LEU B 1 39 ? -12.859 7.129 14.289 1 98 39 LEU B O 1
ATOM 1686 N N . VAL B 1 40 ? -13.023 9.234 13.602 1 98.31 40 VAL B N 1
ATOM 1687 C CA . VAL B 1 40 ? -13.648 9.711 14.828 1 98.31 40 VAL B CA 1
ATOM 1688 C C . VAL B 1 40 ? -15.023 10.297 14.523 1 98.31 40 VAL B C 1
ATOM 1690 O O . VAL B 1 40 ? -15.148 11.172 13.664 1 98.31 40 VAL B O 1
ATOM 1693 N N . MET B 1 41 ? -15.969 9.836 15.234 1 97.38 41 MET B N 1
ATOM 1694 C CA . MET B 1 41 ? -17.328 10.352 15.117 1 97.38 41 MET B CA 1
ATOM 1695 C C . MET B 1 41 ? -17.719 11.133 16.375 1 97.38 41 MET B C 1
ATOM 1697 O O . MET B 1 41 ? -17.312 10.781 17.484 1 97.38 41 MET B O 1
ATOM 1701 N N . ASP B 1 42 ? -18.531 12.141 16.125 1 96.44 42 ASP B N 1
ATOM 1702 C CA . ASP B 1 42 ? -19.062 12.828 17.297 1 96.44 42 ASP B CA 1
ATOM 1703 C C . ASP B 1 42 ? -20.359 12.18 17.781 1 96.44 42 ASP B C 1
ATOM 1705 O O . ASP B 1 42 ? -20.734 11.109 17.312 1 96.44 42 ASP B O 1
ATOM 1709 N N . ALA B 1 43 ? -21.016 12.852 18.797 1 95.19 43 ALA B N 1
ATOM 1710 C CA . ALA B 1 43 ? -22.188 12.297 19.453 1 95.19 43 ALA B CA 1
ATOM 1711 C C . ALA B 1 43 ? -23.344 12.156 18.469 1 95.19 43 ALA B C 1
ATOM 1713 O O . ALA B 1 43 ? -24.234 11.328 18.656 1 95.19 43 ALA B O 1
ATOM 1714 N N . GLU B 1 44 ? -23.406 12.938 17.406 1 95.38 44 GLU B N 1
ATOM 1715 C CA . GLU B 1 44 ? -24.453 12.906 16.406 1 95.38 44 GLU B CA 1
ATOM 1716 C C . GLU B 1 44 ? -24.062 12.031 15.219 1 95.38 44 GLU B C 1
ATOM 1718 O O . GLU B 1 44 ? -24.688 12.086 14.156 1 95.38 44 GLU B O 1
ATOM 1723 N N . HIS B 1 45 ? -22.984 11.32 15.297 1 93.62 45 HIS B N 1
ATOM 1724 C CA . HIS B 1 45 ? -22.5 10.367 14.305 1 93.62 45 HIS B CA 1
ATOM 1725 C C . HIS B 1 45 ? -21.953 11.094 13.07 1 93.62 45 HIS B C 1
ATOM 1727 O O . HIS B 1 45 ? -22.016 10.562 11.961 1 93.62 45 HIS B O 1
ATOM 1733 N N . ARG B 1 46 ? -21.562 12.266 13.32 1 95.94 46 ARG B N 1
ATOM 1734 C CA . ARG B 1 46 ? -20.875 13 12.258 1 95.94 46 ARG B CA 1
ATOM 1735 C C . ARG B 1 46 ? -19.375 12.742 12.297 1 95.94 46 ARG B C 1
ATOM 1737 O O . ARG B 1 46 ? -18.766 12.703 13.367 1 95.94 46 ARG B O 1
ATOM 1744 N N . LEU B 1 47 ? -18.766 12.531 11.078 1 98 47 LEU B N 1
ATOM 1745 C CA . LEU B 1 47 ? -17.328 12.312 10.992 1 98 47 LEU B CA 1
ATOM 1746 C C . LEU B 1 47 ? -16.562 13.602 11.281 1 98 47 LEU B C 1
ATOM 1748 O O . LEU B 1 47 ? -16.734 14.602 10.578 1 98 47 LEU B O 1
ATOM 1752 N N . ILE B 1 48 ? -15.633 13.539 12.328 1 98.31 48 ILE B N 1
ATOM 1753 C CA . ILE B 1 48 ? -15 14.789 12.734 1 98.31 48 ILE B CA 1
ATOM 1754 C C . ILE B 1 48 ? -13.477 14.617 12.734 1 98.31 48 ILE B C 1
ATOM 1756 O O . ILE B 1 48 ? -12.742 15.586 12.93 1 98.31 48 ILE B O 1
ATOM 1760 N N . GLY B 1 49 ? -12.992 13.445 12.562 1 98.5 49 GLY B N 1
ATOM 1761 C CA . GLY B 1 49 ? -11.562 13.188 12.562 1 98.5 49 GLY B CA 1
ATOM 1762 C C . GLY B 1 49 ? -11.164 12.023 11.68 1 98.5 49 GLY B C 1
ATOM 1763 O O . GLY B 1 49 ? -11.961 11.109 11.461 1 98.5 49 GLY B O 1
ATOM 1764 N N . HIS B 1 50 ? -9.93 12.078 11.25 1 98.44 50 HIS B N 1
ATOM 1765 C CA . HIS B 1 50 ? -9.438 11.07 10.32 1 98.44 50 HIS B CA 1
ATOM 1766 C C . HIS B 1 50 ? -7.914 10.969 10.375 1 98.44 50 HIS B C 1
ATOM 1768 O O . HIS B 1 50 ? -7.223 11.977 10.516 1 98.44 50 HIS B O 1
ATOM 1774 N N . VAL B 1 51 ? -7.461 9.789 10.258 1 98.5 51 VAL B N 1
ATOM 1775 C CA . VAL B 1 51 ? -6.062 9.555 9.906 1 98.5 51 VAL B CA 1
ATOM 1776 C C . VAL B 1 51 ? -5.941 8.297 9.055 1 98.5 51 VAL B C 1
ATOM 1778 O O . VAL B 1 51 ? -6.586 7.285 9.336 1 98.5 51 VAL B O 1
ATOM 1781 N N . GLY B 1 52 ? -5.246 8.383 7.926 1 97.62 52 GLY B N 1
ATOM 1782 C CA . GLY B 1 52 ? -4.871 7.207 7.152 1 97.62 52 GLY B CA 1
ATOM 1783 C C . GLY B 1 52 ? -3.586 6.562 7.637 1 97.62 52 GLY B C 1
ATOM 1784 O O . GLY B 1 52 ? -2.711 7.242 8.18 1 97.62 52 GLY B O 1
ATOM 1785 N N . LEU B 1 53 ? -3.484 5.277 7.445 1 97.38 53 LEU B N 1
ATOM 1786 C CA . LEU B 1 53 ? -2.328 4.496 7.863 1 97.38 53 LEU B CA 1
ATOM 1787 C C . LEU B 1 53 ? -1.778 3.674 6.703 1 97.38 53 LEU B C 1
ATOM 1789 O O . LEU B 1 53 ? -2.541 3.029 5.977 1 97.38 53 LEU B O 1
ATOM 1793 N N . ASP B 1 54 ? -0.51 3.742 6.516 1 96.62 54 ASP B N 1
ATOM 1794 C CA . ASP B 1 54 ? 0.165 2.998 5.457 1 96.62 54 ASP B CA 1
ATOM 1795 C C . ASP B 1 54 ? 1.352 2.211 6.008 1 96.62 54 ASP B C 1
ATOM 1797 O O . ASP B 1 54 ? 2.336 2.799 6.461 1 96.62 54 ASP B O 1
ATOM 1801 N N . TYR B 1 55 ? 1.25 0.881 6.051 1 96.38 55 TYR B N 1
ATOM 1802 C CA . TYR B 1 55 ? 2.373 0.025 6.414 1 96.38 55 TYR B CA 1
ATOM 1803 C C . TYR B 1 55 ? 3.279 -0.226 5.215 1 96.38 55 TYR B C 1
ATOM 1805 O O . TYR B 1 55 ? 2.826 -0.71 4.176 1 96.38 55 TYR B O 1
ATOM 1813 N N . ARG B 1 56 ? 4.594 0.105 5.441 1 96.75 56 ARG B N 1
ATOM 1814 C CA . ARG B 1 56 ? 5.508 -0.023 4.312 1 96.75 56 ARG B CA 1
ATOM 1815 C C . ARG B 1 56 ? 6.895 -0.458 4.781 1 96.7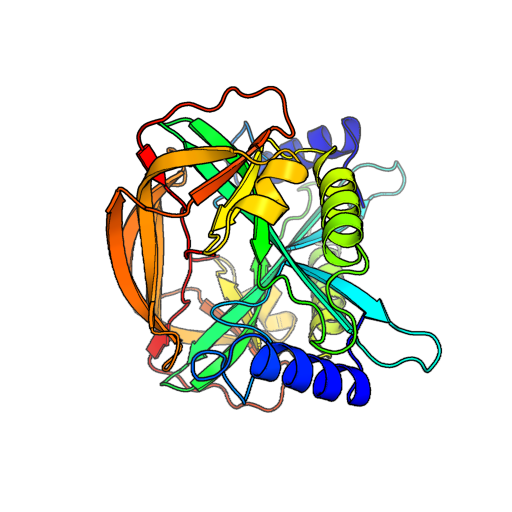5 56 ARG B C 1
ATOM 1817 O O . ARG B 1 56 ? 7.27 -0.223 5.93 1 96.75 56 ARG B O 1
ATOM 1824 N N . THR B 1 57 ? 7.59 -1.109 3.871 1 97.12 57 THR B N 1
ATOM 1825 C CA . THR B 1 57 ? 9.031 -1.285 4.004 1 97.12 57 THR B CA 1
ATOM 1826 C C . THR B 1 57 ? 9.781 -0.138 3.33 1 97.12 57 THR B C 1
ATOM 1828 O O . THR B 1 57 ? 9.406 0.295 2.236 1 97.12 57 THR B O 1
ATOM 1831 N N . MET B 1 58 ? 10.758 0.36 3.992 1 98.19 58 MET B N 1
ATOM 1832 C CA . MET B 1 58 ? 11.68 1.346 3.436 1 98.19 58 MET B CA 1
ATOM 1833 C C . MET B 1 58 ? 13.125 0.915 3.643 1 98.19 58 MET B C 1
ATOM 1835 O O . MET B 1 58 ? 13.383 -0.131 4.242 1 98.19 58 MET B O 1
ATOM 1839 N N . ASN B 1 59 ? 14.023 1.628 3.035 1 98.5 59 ASN B N 1
ATOM 1840 C CA . ASN B 1 59 ? 15.453 1.389 3.217 1 98.5 59 ASN B CA 1
ATOM 1841 C C . ASN B 1 59 ? 16.141 2.586 3.865 1 98.5 59 ASN B C 1
ATOM 1843 O O . ASN B 1 59 ? 16.172 3.674 3.291 1 98.5 59 ASN B O 1
ATOM 1847 N N . LEU B 1 60 ? 16.578 2.41 5.074 1 98.5 60 LEU B N 1
ATOM 1848 C CA . LEU B 1 60 ? 17.328 3.432 5.801 1 98.5 60 LEU B CA 1
ATOM 1849 C C . LEU B 1 60 ? 18.812 3.086 5.855 1 98.5 60 LEU B C 1
ATOM 1851 O O . LEU B 1 60 ? 19.219 2.184 6.594 1 98.5 60 LEU B O 1
ATOM 1855 N N . ASN B 1 61 ? 19.609 3.82 5.062 1 98.06 61 ASN B N 1
ATOM 1856 C CA . ASN B 1 61 ? 21.062 3.637 5.02 1 98.06 61 ASN B CA 1
ATOM 1857 C C . ASN B 1 61 ? 21.438 2.191 4.707 1 98.06 61 ASN B C 1
ATOM 1859 O O . ASN B 1 61 ? 22.359 1.636 5.32 1 98.06 61 ASN B O 1
ATOM 1863 N N . GLY B 1 62 ? 20.641 1.551 3.877 1 96.88 62 GLY B N 1
ATOM 1864 C CA . GLY B 1 62 ? 20.969 0.201 3.441 1 96.88 62 GLY B CA 1
ATOM 1865 C C . GLY B 1 62 ? 20.234 -0.869 4.238 1 96.88 62 GLY B C 1
ATOM 1866 O O . GLY B 1 62 ? 20.344 -2.057 3.926 1 96.88 62 GLY B O 1
ATOM 1867 N N . THR B 1 63 ? 19.531 -0.448 5.203 1 96.25 63 THR B N 1
ATOM 1868 C CA . THR B 1 63 ? 18.828 -1.39 6.066 1 96.25 63 THR B CA 1
ATOM 1869 C C . THR B 1 63 ? 17.312 -1.31 5.84 1 96.25 63 THR B C 1
ATOM 1871 O O . THR B 1 63 ? 16.75 -0.219 5.824 1 96.25 63 THR B O 1
ATOM 1874 N N . ALA B 1 64 ? 16.719 -2.498 5.656 1 96.62 64 ALA B N 1
ATOM 1875 C CA . ALA B 1 64 ? 15.266 -2.551 5.551 1 96.62 64 ALA B CA 1
ATOM 1876 C C . ALA B 1 64 ? 14.602 -2.223 6.891 1 96.62 64 ALA B C 1
ATOM 1878 O O . ALA B 1 64 ? 14.945 -2.809 7.918 1 96.62 64 ALA B O 1
ATOM 1879 N N . ILE B 1 65 ? 13.695 -1.261 6.855 1 97.25 65 ILE B N 1
ATOM 1880 C CA . ILE B 1 65 ? 12.977 -0.886 8.07 1 97.25 65 ILE B CA 1
ATOM 1881 C C . ILE B 1 65 ? 11.469 -0.981 7.82 1 97.25 65 ILE B C 1
ATOM 1883 O O . ILE B 1 65 ? 11 -0.754 6.703 1 97.25 65 ILE B O 1
ATOM 1887 N N . ARG B 1 66 ? 10.797 -1.325 8.836 1 97.38 66 ARG B N 1
ATOM 1888 C CA . ARG B 1 66 ? 9.336 -1.387 8.812 1 97.38 66 ARG B CA 1
ATOM 1889 C C . ARG B 1 66 ? 8.727 -0.083 9.312 1 97.38 66 ARG B C 1
ATOM 1891 O O . ARG B 1 66 ? 8.969 0.327 10.453 1 97.38 66 ARG B O 1
ATOM 1898 N N . VAL B 1 67 ? 7.809 0.519 8.484 1 98.19 67 VAL B N 1
ATOM 1899 C CA . VAL B 1 67 ? 7.359 1.878 8.766 1 98.19 67 VAL B CA 1
ATOM 1900 C C . VAL B 1 67 ? 5.832 1.932 8.75 1 98.19 67 VAL B C 1
ATOM 1902 O O . VAL B 1 67 ? 5.191 1.337 7.883 1 98.19 67 VAL B O 1
ATOM 1905 N N . LEU B 1 68 ? 5.312 2.543 9.727 1 98.25 68 LEU B N 1
ATOM 1906 C CA . LEU B 1 68 ? 3.914 2.961 9.695 1 98.25 68 LEU B CA 1
ATOM 1907 C C . LEU B 1 68 ? 3.799 4.441 9.352 1 98.25 68 LEU B C 1
ATOM 1909 O O . LEU B 1 68 ? 4.219 5.297 10.133 1 98.25 68 LEU B O 1
ATOM 1913 N N . GLY B 1 69 ? 3.25 4.695 8.18 1 98.12 69 GLY B N 1
ATOM 1914 C CA . GLY B 1 69 ? 3.062 6.074 7.754 1 98.12 69 GLY B CA 1
ATOM 1915 C C . GLY B 1 69 ? 1.753 6.672 8.227 1 98.12 69 GLY B C 1
ATOM 1916 O O . GLY B 1 69 ? 0.719 6 8.227 1 98.12 69 GLY B O 1
ATOM 1917 N N . VAL B 1 70 ? 1.815 7.914 8.656 1 98.06 70 VAL B N 1
ATOM 1918 C CA . VAL B 1 70 ? 0.639 8.695 9.016 1 98.06 70 VAL B CA 1
ATOM 1919 C C . VAL B 1 70 ? 0.252 9.617 7.863 1 98.06 70 VAL B C 1
ATOM 1921 O O . VAL B 1 70 ? 1.052 10.453 7.434 1 98.06 70 VAL B O 1
ATOM 1924 N N . ILE B 1 71 ? -1.023 9.445 7.465 1 96.88 71 ILE B N 1
ATOM 1925 C CA . ILE B 1 71 ? -1.453 10.117 6.246 1 96.88 71 ILE B CA 1
ATOM 1926 C C . ILE B 1 71 ? -2.709 10.945 6.523 1 96.88 71 ILE B C 1
ATOM 1928 O O . ILE B 1 71 ? -3.637 10.469 7.184 1 96.88 71 ILE B O 1
ATOM 1932 N N . ASP B 1 72 ? -2.752 12.219 6.07 1 96.69 72 ASP B N 1
ATOM 1933 C CA . ASP B 1 72 ? -3.943 13.062 6.023 1 96.69 72 ASP B CA 1
ATOM 1934 C C . ASP B 1 72 ? -4.609 13.141 7.395 1 96.69 72 ASP B C 1
ATOM 1936 O O . ASP B 1 72 ? -5.824 12.961 7.512 1 96.69 72 ASP B O 1
ATOM 1940 N N . LEU B 1 73 ? -3.836 13.273 8.391 1 97.75 73 LEU B N 1
ATOM 1941 C CA . LEU B 1 73 ? -4.434 13.516 9.703 1 97.75 73 LEU B CA 1
ATOM 1942 C C . LEU B 1 73 ? -5.18 14.844 9.719 1 97.75 73 LEU B C 1
ATOM 1944 O O . LEU B 1 73 ? -4.602 15.891 9.422 1 97.75 73 LEU B O 1
ATOM 1948 N N . CYS B 1 74 ? -6.492 14.719 10.102 1 97.69 74 CYS B N 1
ATOM 1949 C CA . CYS B 1 74 ? -7.254 15.969 10.117 1 97.69 74 CYS B CA 1
ATOM 1950 C C . CYS B 1 74 ? -8.422 15.875 11.086 1 97.69 74 CYS B C 1
ATOM 1952 O O . CYS B 1 74 ? -8.953 14.789 11.328 1 97.69 74 CYS B O 1
ATOM 1954 N N . ILE B 1 75 ? -8.719 16.984 11.633 1 98.12 75 ILE B N 1
ATOM 1955 C CA . ILE B 1 75 ? -9.852 17.188 12.531 1 98.12 75 ILE B CA 1
ATOM 1956 C C . ILE B 1 75 ? -10.742 18.312 12 1 98.12 75 ILE B C 1
ATOM 1958 O O . ILE B 1 75 ? -10.25 19.328 11.531 1 98.12 75 ILE B O 1
ATOM 1962 N N . SER B 1 76 ? -12.055 18.062 12.109 1 97.75 76 SER B N 1
ATOM 1963 C CA . SER B 1 76 ? -12.977 19.125 11.719 1 97.75 76 SER B CA 1
ATOM 1964 C C . SER B 1 76 ? -12.648 20.438 12.438 1 97.75 76 SER B C 1
ATOM 1966 O O . SER B 1 76 ? -12.336 20.422 13.633 1 97.75 76 SER B O 1
ATOM 1968 N N . VAL B 1 77 ? -12.812 21.547 11.766 1 95.38 77 VAL B N 1
ATOM 1969 C CA . VAL B 1 77 ? -12.461 22.859 12.289 1 95.38 77 VAL B CA 1
ATOM 1970 C C . VAL B 1 77 ? -13.234 23.141 13.578 1 95.38 77 VAL B C 1
ATOM 1972 O O . VAL B 1 77 ? -12.688 23.703 14.523 1 95.38 77 VAL B O 1
ATOM 1975 N N . THR B 1 78 ? -14.438 22.688 13.633 1 94.75 78 THR B N 1
ATOM 1976 C CA . THR B 1 78 ? -15.328 22.969 14.75 1 94.75 78 THR B CA 1
ATOM 1977 C C . THR B 1 78 ? -14.938 22.141 15.977 1 94.75 78 THR B C 1
ATOM 1979 O O . THR B 1 78 ? -15.422 22.391 17.078 1 94.75 78 THR B O 1
ATOM 1982 N N . HIS B 1 79 ? -14.062 21.234 15.805 1 96.44 79 HIS B N 1
ATOM 1983 C CA . HIS B 1 79 ? -13.742 20.328 16.906 1 96.44 79 HIS B CA 1
ATOM 1984 C C . HIS B 1 79 ? -12.242 20.359 17.219 1 96.44 79 HIS B C 1
ATOM 1986 O O . HIS B 1 79 ? -11.727 19.453 17.859 1 96.44 79 HIS B O 1
ATOM 1992 N N . ARG B 1 80 ? -11.57 21.328 16.734 1 93.69 80 ARG B N 1
ATOM 1993 C CA . ARG B 1 80 ? -10.125 21.422 16.938 1 93.69 80 ARG B CA 1
ATOM 1994 C C . ARG B 1 80 ? -9.805 21.922 18.344 1 93.69 80 ARG B C 1
ATOM 1996 O O . ARG B 1 80 ? -10.703 22.375 19.062 1 93.69 80 ARG B O 1
ATOM 2003 N N . SER B 1 81 ? -8.586 21.656 18.719 1 93.62 81 SER B N 1
ATOM 2004 C CA . SER B 1 81 ? -8.047 22.078 20 1 93.62 81 SER B CA 1
ATOM 2005 C C . SER B 1 81 ? -8.781 21.422 21.172 1 93.62 81 SER B C 1
ATOM 2007 O O . SER B 1 81 ? -8.984 22.047 22.203 1 93.62 81 SER B O 1
ATOM 2009 N N . LYS B 1 82 ? -9.258 20.234 20.953 1 94.94 82 LYS B N 1
ATOM 2010 C CA . LYS B 1 82 ? -9.945 19.453 21.984 1 94.94 82 LYS B CA 1
ATOM 2011 C C . LYS B 1 82 ? -9.203 18.156 22.281 1 94.94 82 LYS B C 1
ATOM 2013 O O . LYS B 1 82 ? -9.766 17.234 22.891 1 94.94 82 LYS B O 1
ATOM 2018 N N . GLY B 1 83 ? -8.039 18.016 21.688 1 96.81 83 GLY B N 1
ATOM 2019 C CA . GLY B 1 83 ? -7.203 16.875 22 1 96.81 83 GLY B CA 1
ATOM 2020 C C . GLY B 1 83 ? -7.5 15.672 21.109 1 96.81 83 GLY B C 1
ATOM 2021 O O . GLY B 1 83 ? -6.977 14.578 21.344 1 96.81 83 GLY B O 1
ATOM 2022 N N . ILE B 1 84 ? -8.281 15.82 20.109 1 98 84 ILE B N 1
ATOM 2023 C CA . ILE B 1 84 ? -8.734 14.703 19.281 1 98 84 ILE B CA 1
ATOM 2024 C C . ILE B 1 84 ? -7.562 14.18 18.438 1 98 84 ILE B C 1
ATOM 2026 O O . ILE B 1 84 ? -7.395 12.969 18.297 1 98 84 ILE B O 1
ATOM 2030 N N . ALA B 1 85 ? -6.781 15.07 17.938 1 98 85 ALA B N 1
ATOM 2031 C CA . ALA B 1 85 ? -5.621 14.656 17.156 1 98 85 ALA B CA 1
ATOM 2032 C C . ALA B 1 85 ? -4.645 13.844 18 1 98 85 ALA B C 1
ATOM 2034 O O . ALA B 1 85 ? -4.145 12.805 17.562 1 98 85 ALA B O 1
ATOM 2035 N N . SER B 1 86 ? -4.418 14.289 19.172 1 98.25 86 SER B N 1
ATOM 2036 C CA . SER B 1 86 ? -3.543 13.562 20.094 1 98.25 86 SER B CA 1
ATOM 2037 C C . SER B 1 86 ? -4.105 12.18 20.406 1 98.25 86 SER B C 1
ATOM 2039 O O . SER B 1 86 ? -3.359 11.203 20.5 1 98.25 86 SER B O 1
ATOM 2041 N N . MET B 1 87 ? -5.352 12.141 20.625 1 98.31 87 MET B N 1
ATOM 2042 C CA . MET B 1 87 ? -6.004 10.852 20.859 1 98.31 87 MET B CA 1
ATOM 2043 C C . MET B 1 87 ? -5.789 9.906 19.672 1 98.31 87 MET B C 1
ATOM 2045 O O . MET B 1 87 ? -5.453 8.742 19.875 1 98.31 87 MET B O 1
ATOM 2049 N N . LEU B 1 88 ? -5.965 10.414 18.438 1 98.5 88 LEU B N 1
ATOM 2050 C CA . LEU B 1 88 ? -5.746 9.617 17.234 1 98.5 88 LEU B CA 1
ATOM 2051 C C . LEU B 1 88 ? -4.305 9.125 17.172 1 98.5 88 LEU B C 1
ATOM 2053 O O . LEU B 1 88 ? -4.059 7.949 16.891 1 98.5 88 LEU B O 1
ATOM 2057 N N . LEU B 1 89 ? -3.361 10.016 17.469 1 98.31 89 LEU B N 1
ATOM 2058 C CA . LEU B 1 89 ? -1.953 9.641 17.422 1 98.31 89 LEU B CA 1
ATOM 2059 C C . LEU B 1 89 ? -1.649 8.57 18.484 1 98.31 89 LEU B C 1
ATOM 2061 O O . LEU B 1 89 ? -0.801 7.707 18.266 1 98.31 89 LEU B O 1
ATOM 2065 N N . GLY B 1 90 ? -2.297 8.656 19.594 1 98.31 90 GLY B N 1
ATOM 2066 C CA . GLY B 1 90 ? -2.188 7.602 20.594 1 98.31 90 GLY B CA 1
ATOM 2067 C C . GLY B 1 90 ? -2.633 6.246 20.078 1 98.31 90 GLY B C 1
ATOM 2068 O O . GLY B 1 90 ? -2.004 5.227 20.359 1 98.31 90 GLY B O 1
ATOM 2069 N N . GLU B 1 91 ? -3.744 6.258 19.359 1 98.12 91 GLU B N 1
ATOM 2070 C CA . GLU B 1 91 ? -4.219 5.016 18.75 1 98.12 91 GLU B CA 1
ATOM 2071 C C . GLU B 1 91 ? -3.23 4.492 17.719 1 98.12 91 GLU B C 1
ATOM 2073 O O . GLU B 1 91 ? -3.016 3.283 17.609 1 98.12 91 GLU B O 1
ATOM 2078 N N . VAL B 1 92 ? -2.646 5.383 16.938 1 97.94 92 VAL B N 1
ATOM 2079 C CA . VAL B 1 92 ? -1.625 5.008 15.969 1 97.94 92 VAL B CA 1
ATOM 2080 C C . VAL B 1 92 ? -0.449 4.344 16.688 1 97.94 92 VAL B C 1
ATOM 2082 O O . VAL B 1 92 ? 0.084 3.336 16.219 1 97.94 92 VAL B O 1
ATOM 2085 N N . ASP B 1 93 ? -0.073 4.859 17.812 1 97.62 93 ASP B N 1
ATOM 2086 C CA . ASP B 1 93 ? 1.013 4.297 18.609 1 97.62 93 ASP B CA 1
ATOM 2087 C C . ASP B 1 93 ? 0.725 2.84 18.984 1 97.62 93 ASP B C 1
ATOM 2089 O O . ASP B 1 93 ? 1.614 1.989 18.906 1 97.62 93 ASP B O 1
ATOM 2093 N N . LYS B 1 94 ? -0.465 2.619 19.344 1 96.75 94 LYS B N 1
ATOM 2094 C CA . LYS B 1 94 ? -0.839 1.262 19.719 1 96.75 94 LYS B CA 1
ATOM 2095 C C . LYS B 1 94 ? -0.711 0.299 18.547 1 96.75 94 LYS B C 1
ATOM 2097 O O . LYS B 1 94 ? -0.326 -0.858 18.719 1 96.75 94 LYS B O 1
ATOM 2102 N N . LEU B 1 95 ? -1.002 0.776 17.406 1 95.25 95 LEU B N 1
ATOM 2103 C CA . LEU B 1 95 ? -0.993 -0.059 16.219 1 95.25 95 LEU B CA 1
ATOM 2104 C C . LEU B 1 95 ? 0.433 -0.288 15.727 1 95.25 95 LEU B C 1
ATOM 2106 O O . LEU B 1 95 ? 0.673 -1.166 14.891 1 95.25 95 LEU B O 1
ATOM 2110 N N . SER B 1 96 ? 1.363 0.472 16.219 1 94.62 96 SER B N 1
ATOM 2111 C CA . SER B 1 96 ? 2.752 0.375 15.781 1 94.62 96 SER B CA 1
ATOM 2112 C C . SER B 1 96 ? 3.529 -0.631 16.625 1 94.62 96 SER B C 1
ATOM 2114 O O . SER B 1 96 ? 4.641 -1.022 16.266 1 94.62 96 SER B O 1
ATOM 2116 N N . LYS B 1 97 ? 3.029 -1.04 17.734 1 86.06 97 LYS B N 1
ATOM 2117 C CA . LYS B 1 97 ? 3.777 -1.813 18.719 1 86.06 97 LYS B CA 1
ATOM 2118 C C . LYS B 1 97 ? 4.117 -3.203 18.188 1 86.06 97 LYS B C 1
ATOM 2120 O O . LYS B 1 97 ? 5.035 -3.857 18.688 1 86.06 97 LYS B O 1
ATOM 2125 N N . GLN B 1 98 ? 3.471 -3.594 17.109 1 78.62 98 GLN B N 1
ATOM 2126 C CA . GLN B 1 98 ? 3.789 -4.906 16.562 1 78.62 98 GLN B CA 1
ATOM 2127 C C . GLN B 1 98 ? 4.422 -4.785 15.18 1 78.62 98 GLN B C 1
ATOM 2129 O O . GLN B 1 98 ? 3.773 -4.332 14.234 1 78.62 98 GLN B O 1
ATOM 2134 N N . ASN B 1 99 ? 5.734 -5.082 15.023 1 85.38 99 ASN B N 1
ATOM 2135 C CA . ASN B 1 99 ? 6.426 -5.281 13.758 1 85.38 99 ASN B CA 1
ATOM 2136 C C . ASN B 1 99 ? 6.625 -3.961 13.016 1 85.38 99 ASN B C 1
ATOM 2138 O O . ASN B 1 99 ? 6.531 -3.912 11.789 1 85.38 99 ASN B O 1
ATOM 2142 N N . VAL B 1 100 ? 6.66 -2.834 13.734 1 96.5 100 VAL B N 1
ATOM 2143 C CA . VAL B 1 100 ? 6.977 -1.528 13.164 1 96.5 100 VAL B CA 1
ATOM 2144 C C . VAL B 1 100 ? 8.219 -0.955 13.844 1 96.5 100 VAL B C 1
ATOM 2146 O O . VAL B 1 100 ? 8.344 -0.995 15.07 1 96.5 100 VAL B O 1
ATOM 2149 N N . ASP B 1 101 ? 9.117 -0.464 13.047 1 97.88 101 ASP B N 1
ATOM 2150 C CA . ASP B 1 101 ? 10.328 0.139 13.594 1 97.88 101 ASP B CA 1
ATOM 2151 C C . ASP B 1 101 ? 10.125 1.626 13.867 1 97.88 101 ASP B C 1
ATOM 2153 O O . ASP B 1 101 ? 10.602 2.146 14.883 1 97.88 101 ASP B O 1
ATOM 2157 N N . PHE B 1 102 ? 9.383 2.301 12.938 1 98.5 102 PHE B N 1
ATOM 2158 C CA . PHE B 1 102 ? 9.203 3.742 13.055 1 98.5 102 PHE B CA 1
ATOM 2159 C C . PHE B 1 102 ? 7.82 4.156 12.555 1 98.5 102 PHE B C 1
ATOM 2161 O O . PHE B 1 102 ? 7.266 3.527 11.656 1 98.5 102 PHE B O 1
ATOM 2168 N N . ILE B 1 103 ? 7.32 5.156 13.133 1 98.69 103 ILE B N 1
ATOM 2169 C CA . ILE B 1 103 ? 6.207 5.902 12.562 1 98.69 103 ILE B CA 1
ATOM 2170 C C . ILE B 1 103 ? 6.73 7.145 11.844 1 98.69 103 ILE B C 1
ATOM 2172 O O . ILE B 1 103 ? 7.562 7.875 12.391 1 98.69 103 ILE B O 1
ATOM 2176 N N . LEU B 1 104 ? 6.301 7.352 10.625 1 98.56 104 LEU B N 1
ATOM 2177 C CA . LEU B 1 104 ? 6.801 8.477 9.844 1 98.56 104 LEU B CA 1
ATOM 2178 C C . LEU B 1 104 ? 5.648 9.328 9.312 1 98.56 104 LEU B C 1
ATOM 2180 O O . LEU B 1 104 ? 4.586 8.797 8.984 1 98.56 104 LEU B O 1
ATOM 2184 N N . LEU B 1 105 ? 5.926 10.609 9.219 1 98.31 105 LEU B N 1
ATOM 2185 C CA . LEU B 1 105 ? 5.012 11.555 8.578 1 98.31 105 LEU B CA 1
ATOM 2186 C C . LEU B 1 105 ? 5.762 12.789 8.094 1 98.31 105 LEU B C 1
ATOM 2188 O O . LEU B 1 105 ? 6.945 12.961 8.398 1 98.31 105 LEU B O 1
ATOM 2192 N N . PHE B 1 106 ? 5.082 13.586 7.277 1 97 106 PHE B N 1
ATOM 2193 C CA . PHE B 1 106 ? 5.516 14.938 6.945 1 97 106 PHE B CA 1
ATOM 2194 C C . PHE B 1 106 ? 4.574 15.969 7.555 1 97 106 PHE B C 1
ATOM 2196 O O . PHE B 1 106 ? 3.354 15.867 7.418 1 97 106 PHE B O 1
ATOM 2203 N N . ALA B 1 107 ? 5.129 16.875 8.242 1 94.56 107 ALA B N 1
ATOM 2204 C CA . ALA B 1 107 ? 4.297 17.875 8.922 1 94.56 107 ALA B CA 1
ATOM 2205 C C . ALA B 1 107 ? 4.711 19.297 8.539 1 94.56 107 ALA B C 1
ATOM 2207 O O . ALA B 1 107 ? 5.902 19.578 8.398 1 94.56 107 ALA B O 1
ATOM 2208 N N . ASP B 1 108 ? 3.666 20.094 8.406 1 87.19 108 ASP B N 1
ATOM 2209 C CA . ASP B 1 108 ? 3.914 21.531 8.281 1 87.19 108 ASP B CA 1
ATOM 2210 C C . ASP B 1 108 ? 4.043 22.188 9.648 1 87.19 108 ASP B C 1
ATOM 2212 O O . ASP B 1 108 ? 4.836 23.109 9.828 1 87.19 108 ASP B O 1
ATOM 2216 N N . HIS B 1 109 ? 3.277 21.734 10.562 1 87.56 109 HIS B N 1
ATOM 2217 C CA . HIS B 1 109 ? 3.309 22.219 11.938 1 87.56 109 HIS B CA 1
ATOM 2218 C C . HIS B 1 109 ? 3.773 21.125 12.891 1 87.56 109 HIS B C 1
ATOM 2220 O O . HIS B 1 109 ? 3.023 20.188 13.188 1 87.56 109 HIS B O 1
ATOM 2226 N N . VAL B 1 110 ? 4.844 21.406 13.586 1 93.81 110 VAL B N 1
ATOM 2227 C CA . VAL B 1 110 ? 5.543 20.312 14.234 1 93.81 110 VAL B CA 1
ATOM 2228 C C . VAL B 1 110 ? 5.059 20.172 15.68 1 93.81 110 VAL B C 1
ATOM 2230 O O . VAL B 1 110 ? 5.215 19.109 16.297 1 93.81 110 VAL B O 1
ATOM 2233 N N . ASN B 1 111 ? 4.453 21.188 16.188 1 95.5 111 ASN B N 1
ATOM 2234 C CA . ASN B 1 111 ? 4.195 21.234 17.625 1 95.5 111 ASN B CA 1
ATOM 2235 C C . ASN B 1 111 ? 3.32 20.062 18.078 1 95.5 111 ASN B C 1
ATOM 2237 O O . ASN B 1 111 ? 3.602 19.422 19.094 1 95.5 111 ASN B O 1
ATOM 2241 N N . LEU B 1 112 ? 2.264 19.812 17.375 1 96.75 112 LEU B N 1
ATOM 2242 C CA . LEU B 1 112 ? 1.375 18.703 17.703 1 96.75 112 LEU B CA 1
ATOM 2243 C C . LEU B 1 112 ? 2.154 17.391 17.812 1 96.75 112 LEU B C 1
ATOM 2245 O O . LEU B 1 112 ? 1.977 16.641 18.766 1 96.75 112 LEU B O 1
ATOM 2249 N N . TYR B 1 113 ? 3.008 17.188 16.859 1 98.31 113 TYR B N 1
ATOM 2250 C CA . TYR B 1 113 ? 3.686 15.898 16.75 1 98.31 113 TYR B CA 1
ATOM 2251 C C . TYR B 1 113 ? 4.816 15.789 17.766 1 98.31 113 TYR B C 1
ATOM 2253 O O . TYR B 1 113 ? 5.059 14.719 18.328 1 98.31 113 TYR B O 1
ATOM 2261 N N . VAL B 1 114 ? 5.492 16.906 18 1 98.31 114 VAL B N 1
ATOM 2262 C CA . VAL B 1 114 ? 6.531 16.906 19.016 1 98.31 114 VAL B CA 1
ATOM 2263 C C . VAL B 1 114 ? 5.93 16.562 20.375 1 98.31 114 VAL B C 1
ATOM 2265 O O . VAL B 1 114 ? 6.469 15.719 21.094 1 98.31 114 VAL B O 1
ATOM 2268 N N . ARG B 1 115 ? 4.844 17.109 20.672 1 97.44 115 ARG B N 1
ATOM 2269 C CA . ARG B 1 115 ? 4.176 16.859 21.953 1 97.44 115 ARG B CA 1
ATOM 2270 C C . ARG B 1 115 ? 3.719 15.406 22.047 1 97.44 115 ARG B C 1
ATOM 2272 O O . ARG B 1 115 ? 3.436 14.914 23.141 1 97.44 115 ARG B O 1
ATOM 2279 N N . ASN B 1 116 ? 3.598 14.789 20.938 1 98.06 116 ASN B N 1
ATOM 2280 C CA . ASN B 1 116 ? 3.158 13.398 20.938 1 98.06 116 ASN B CA 1
ATOM 2281 C C . ASN B 1 116 ? 4.316 12.445 20.656 1 98.06 116 ASN B C 1
ATOM 2283 O O . ASN B 1 116 ? 4.102 11.305 20.266 1 98.06 116 ASN B O 1
ATOM 2287 N N . GLY B 1 117 ? 5.523 12.875 20.766 1 98.31 117 GLY B N 1
ATOM 2288 C CA . GLY B 1 117 ? 6.672 11.992 20.812 1 98.31 117 GLY B CA 1
ATOM 2289 C C . GLY B 1 117 ? 7.402 11.875 19.484 1 98.31 117 GLY B C 1
ATOM 2290 O O . GLY B 1 117 ? 8.312 11.062 19.344 1 98.31 117 GLY B O 1
ATOM 2291 N N . TYR B 1 118 ? 7.023 12.664 18.547 1 98.62 118 TYR B N 1
ATOM 2292 C CA . TYR B 1 118 ? 7.715 12.672 17.266 1 98.62 118 TYR B CA 1
ATOM 2293 C C . TYR B 1 118 ? 8.875 13.664 17.281 1 98.62 118 TYR B C 1
ATOM 2295 O O . TYR B 1 118 ? 8.867 14.633 18.047 1 98.62 118 TYR B O 1
ATOM 2303 N N . GLN B 1 119 ? 9.812 13.438 16.484 1 97.81 119 GLN B N 1
ATOM 2304 C CA . GLN B 1 119 ? 10.938 14.359 16.328 1 97.81 119 GLN B CA 1
ATOM 2305 C C . GLN B 1 119 ? 11.234 14.625 14.852 1 97.81 119 GLN B C 1
ATOM 2307 O O . GLN B 1 119 ? 11.078 13.727 14.016 1 97.81 119 GLN B O 1
ATOM 2312 N N . SER B 1 120 ? 11.688 15.797 14.57 1 97.38 120 SER B N 1
ATOM 2313 C CA . SER B 1 120 ? 12.125 16.141 13.219 1 97.38 120 SER B CA 1
ATOM 2314 C C . SER B 1 120 ? 13.453 15.469 12.883 1 97.38 120 SER B C 1
ATOM 2316 O O . SER B 1 120 ? 14.359 15.414 13.719 1 97.38 120 SER B O 1
ATOM 2318 N N . VAL B 1 121 ? 13.492 14.961 11.695 1 97.44 121 VAL B N 1
ATOM 2319 C CA . VAL B 1 121 ? 14.734 14.359 11.219 1 97.44 121 VAL B CA 1
ATOM 2320 C C . VAL B 1 121 ? 15.07 14.898 9.828 1 97.44 121 VAL B C 1
ATOM 2322 O O . VAL B 1 121 ? 14.211 15.461 9.148 1 97.44 121 VAL B O 1
ATOM 2325 N N . LYS B 1 122 ? 16.312 14.797 9.531 1 96.69 122 LYS B N 1
ATOM 2326 C CA . LYS B 1 122 ? 16.797 15.258 8.234 1 96.69 122 LYS B CA 1
ATOM 2327 C C . LYS B 1 122 ? 17.484 14.125 7.477 1 96.69 122 LYS B C 1
ATOM 2329 O O . LYS B 1 122 ? 18.547 13.641 7.898 1 96.69 122 LYS B O 1
ATOM 2334 N N . ASN B 1 123 ? 16.922 13.656 6.422 1 98.12 123 ASN B N 1
ATOM 2335 C CA . ASN B 1 123 ? 17.453 12.594 5.574 1 98.12 123 ASN B CA 1
ATOM 2336 C C . ASN B 1 123 ? 17.359 12.961 4.094 1 98.12 123 ASN B C 1
ATOM 2338 O O . ASN B 1 123 ? 16.531 13.773 3.701 1 98.12 123 ASN B O 1
ATOM 2342 N N . ARG B 1 124 ? 18.344 12.547 3.324 1 98.56 124 ARG B N 1
ATOM 2343 C CA . ARG B 1 124 ? 18.172 12.539 1.876 1 98.56 124 ARG B CA 1
ATOM 2344 C C . ARG B 1 124 ? 17.203 11.43 1.454 1 98.56 124 ARG B C 1
ATOM 2346 O O . ARG B 1 124 ? 17.469 10.25 1.673 1 98.56 124 ARG B O 1
ATOM 2353 N N . CYS B 1 125 ? 16.141 11.836 0.858 1 98.5 125 CYS B N 1
ATOM 2354 C CA . CYS B 1 125 ? 15.078 10.883 0.565 1 98.5 125 CYS B CA 1
ATOM 2355 C C . CYS B 1 125 ? 15.008 10.594 -0.929 1 98.5 125 CYS B C 1
ATOM 2357 O O . CYS B 1 125 ? 15.18 11.492 -1.751 1 98.5 125 CYS B O 1
ATOM 2359 N N . LYS B 1 126 ? 14.82 9.398 -1.215 1 98.44 126 LYS B N 1
ATOM 2360 C CA . LYS B 1 126 ? 14.438 8.93 -2.545 1 98.44 126 LYS B CA 1
ATOM 2361 C C . LYS B 1 126 ? 13 8.43 -2.564 1 98.44 126 LYS B C 1
ATOM 2363 O O . LYS B 1 126 ? 12.578 7.707 -1.659 1 98.44 126 LYS B O 1
ATOM 2368 N N . TRP B 1 127 ? 12.211 8.859 -3.596 1 98.25 127 TRP B N 1
ATOM 2369 C CA . TRP B 1 127 ? 10.805 8.469 -3.621 1 98.25 127 TRP B CA 1
ATOM 2370 C C . TRP B 1 127 ? 10.25 8.5 -5.043 1 98.25 127 TRP B C 1
ATOM 2372 O O . TRP B 1 127 ? 10.867 9.086 -5.941 1 98.25 127 TRP B O 1
ATOM 2382 N N . LEU B 1 128 ? 9.203 7.789 -5.262 1 98.38 128 LEU B N 1
ATOM 2383 C CA . LEU B 1 128 ? 8.453 7.867 -6.508 1 98.38 128 LEU B CA 1
ATOM 2384 C C . LEU B 1 128 ? 7.648 9.164 -6.582 1 98.38 128 LEU B C 1
ATOM 2386 O O . LEU B 1 128 ? 6.773 9.406 -5.75 1 98.38 128 LEU B O 1
ATOM 2390 N N . LYS B 1 129 ? 7.918 9.969 -7.555 1 97.69 129 LYS B N 1
ATOM 2391 C CA . LYS B 1 129 ? 7.152 11.188 -7.781 1 97.69 129 LYS B CA 1
ATOM 2392 C C . LYS B 1 129 ? 5.879 10.898 -8.57 1 97.69 129 LYS B C 1
ATOM 2394 O O . LYS B 1 129 ? 5.938 10.367 -9.68 1 97.69 129 LYS B O 1
ATOM 2399 N N . ILE B 1 130 ? 4.77 11.266 -7.969 1 97.56 130 ILE B N 1
ATOM 2400 C CA . ILE B 1 130 ? 3.465 11.07 -8.594 1 97.56 130 ILE B CA 1
ATOM 2401 C C . ILE B 1 130 ? 2.771 12.422 -8.758 1 97.56 130 ILE B C 1
ATOM 2403 O O . ILE B 1 130 ? 2.734 13.227 -7.82 1 97.56 130 ILE B O 1
ATOM 2407 N N . ASP B 1 131 ? 2.348 12.711 -9.977 1 96.69 131 ASP B N 1
ATOM 2408 C CA . ASP B 1 131 ? 1.455 13.852 -10.156 1 96.69 131 ASP B CA 1
ATOM 2409 C C . ASP B 1 131 ? 0.087 13.578 -9.531 1 96.69 131 ASP B C 1
ATOM 2411 O O . ASP B 1 131 ? -0.637 12.688 -9.977 1 96.69 131 ASP B O 1
ATOM 2415 N N . HIS B 1 132 ? -0.3 14.32 -8.492 1 91.81 132 HIS B N 1
ATOM 2416 C CA . HIS B 1 132 ? -1.515 14.016 -7.742 1 91.81 132 HIS B CA 1
ATOM 2417 C C . HIS B 1 132 ? -2.762 14.367 -8.547 1 91.81 132 HIS B C 1
ATOM 2419 O O . HIS B 1 132 ? -3.855 13.883 -8.25 1 91.81 132 HIS B O 1
ATOM 2425 N N . THR B 1 133 ? -2.641 15.211 -9.555 1 93.75 133 THR B N 1
ATOM 2426 C CA . THR B 1 133 ? -3.793 15.609 -10.359 1 93.75 133 THR B CA 1
ATOM 2427 C C . THR B 1 133 ? -4.102 14.555 -11.414 1 93.75 133 THR B C 1
ATOM 2429 O O . THR B 1 133 ? -5.246 14.117 -11.547 1 93.75 133 THR B O 1
ATOM 2432 N N . THR B 1 134 ? -3.1 14.086 -12.109 1 95.25 134 THR B N 1
ATOM 2433 C CA . THR B 1 134 ? -3.311 13.141 -13.203 1 95.25 134 THR B CA 1
ATOM 2434 C C . THR B 1 134 ? -3.109 11.711 -12.727 1 95.25 134 THR B C 1
ATOM 2436 O O . THR B 1 134 ? -3.445 10.758 -13.438 1 95.25 134 THR B O 1
ATOM 2439 N N . LEU B 1 135 ? -2.562 11.508 -11.469 1 96.69 135 LEU B N 1
ATOM 2440 C CA . LEU B 1 135 ? -2.189 10.203 -10.93 1 96.69 135 LEU B CA 1
ATOM 2441 C C . LEU B 1 135 ? -1.303 9.445 -11.906 1 96.69 135 LEU B C 1
ATOM 2443 O O . LEU B 1 135 ? -1.641 8.336 -12.328 1 96.69 135 LEU B O 1
ATOM 2447 N N . THR B 1 136 ? -0.211 10.039 -12.203 1 98.06 136 THR B N 1
ATOM 2448 C CA . THR B 1 136 ? 0.789 9.453 -13.094 1 98.06 136 THR B CA 1
ATOM 2449 C C . THR B 1 136 ? 2.18 9.531 -12.469 1 98.06 136 THR B C 1
ATOM 2451 O O . THR B 1 136 ? 2.465 10.445 -11.688 1 98.06 136 THR B O 1
ATOM 2454 N N . THR B 1 137 ? 2.979 8.531 -12.766 1 98.31 137 THR B N 1
ATOM 2455 C CA . THR B 1 137 ? 4.383 8.547 -12.367 1 98.31 137 THR B CA 1
ATOM 2456 C C . THR B 1 137 ? 5.148 9.625 -13.125 1 98.31 137 THR B C 1
ATOM 2458 O O . THR B 1 137 ? 5.102 9.688 -14.352 1 98.31 137 THR B O 1
ATOM 2461 N N . VAL B 1 138 ? 5.898 10.406 -12.406 1 97.06 138 VAL B N 1
ATOM 2462 C CA . VAL B 1 138 ? 6.609 11.531 -13.008 1 97.06 138 VAL B CA 1
ATOM 2463 C C . VAL B 1 138 ? 8.117 11.273 -12.969 1 97.06 138 VAL B C 1
ATOM 2465 O O . VAL B 1 138 ? 8.867 11.836 -13.766 1 97.06 138 VAL B O 1
ATOM 2468 N N . GLY B 1 139 ? 8.547 10.484 -12.094 1 97.31 139 GLY B N 1
ATOM 2469 C CA . GLY B 1 139 ? 9.961 10.18 -11.961 1 97.31 139 GLY B CA 1
ATOM 2470 C C . GLY B 1 139 ? 10.359 9.781 -10.547 1 97.31 139 GLY B C 1
ATOM 2471 O O . GLY B 1 139 ? 9.531 9.281 -9.789 1 97.31 139 GLY B O 1
ATOM 2472 N N . ILE B 1 140 ? 11.641 9.875 -10.344 1 98.25 140 ILE B N 1
ATOM 2473 C CA . ILE B 1 140 ? 12.195 9.578 -9.031 1 98.25 140 ILE B CA 1
ATOM 2474 C C . ILE B 1 140 ? 12.742 10.852 -8.398 1 98.25 140 ILE B C 1
ATOM 2476 O O . ILE B 1 140 ? 13.508 11.586 -9.031 1 98.25 140 ILE B O 1
ATOM 2480 N N . GLY B 1 141 ? 12.273 11.156 -7.238 1 97.94 141 GLY B N 1
ATOM 2481 C CA . GLY B 1 141 ? 12.875 12.234 -6.465 1 97.94 141 GLY B CA 1
ATOM 2482 C C . GLY B 1 141 ? 14.094 11.781 -5.676 1 97.94 141 GLY B C 1
ATOM 2483 O O . GLY B 1 141 ? 14.219 10.609 -5.336 1 97.94 141 GLY B O 1
ATOM 2484 N N . ASP B 1 142 ? 14.977 12.664 -5.422 1 97.94 142 ASP B N 1
ATOM 2485 C CA . ASP B 1 142 ? 16.203 12.406 -4.66 1 97.94 142 ASP B CA 1
ATOM 2486 C C . ASP B 1 142 ? 16.766 13.695 -4.082 1 97.94 142 ASP B C 1
ATOM 2488 O O . ASP B 1 142 ? 17.5 14.422 -4.766 1 97.94 142 ASP B O 1
ATOM 2492 N N . GLN B 1 143 ? 16.391 13.969 -2.846 1 98 143 GLN B N 1
ATOM 2493 C CA . GLN B 1 143 ? 16.844 15.211 -2.223 1 98 143 GLN B CA 1
ATOM 2494 C C . GLN B 1 143 ? 16.703 15.141 -0.704 1 98 143 GLN B C 1
ATOM 2496 O O . GLN B 1 143 ? 16.078 14.227 -0.171 1 98 143 GLN B O 1
ATOM 2501 N N . VAL B 1 144 ? 17.281 16.094 -0.069 1 97.06 144 VAL B N 1
ATOM 2502 C CA . VAL B 1 144 ? 17.062 16.266 1.363 1 97.06 144 VAL B CA 1
ATOM 2503 C C . VAL B 1 144 ? 15.68 16.844 1.607 1 97.06 144 VAL B C 1
ATOM 2505 O O . VAL B 1 144 ? 15.289 17.828 0.962 1 97.06 144 VAL B O 1
ATOM 2508 N N . MET B 1 145 ? 15.016 16.234 2.535 1 92.44 145 MET B N 1
ATOM 2509 C CA . MET B 1 145 ? 13.625 16.625 2.725 1 92.44 145 MET B CA 1
ATOM 2510 C C . MET B 1 145 ? 13.453 17.406 4.023 1 92.44 145 MET B C 1
ATOM 2512 O O . MET B 1 145 ? 14.062 17.078 5.039 1 92.44 145 MET B O 1
ATOM 2516 N N . ASP B 1 146 ? 12.578 18.406 3.9 1 92.38 146 ASP B N 1
ATOM 2517 C CA . ASP B 1 146 ? 12.125 19.094 5.098 1 92.38 146 ASP B CA 1
ATOM 2518 C C . ASP B 1 146 ? 10.781 18.547 5.578 1 92.38 146 ASP B C 1
ATOM 2520 O O . ASP B 1 146 ? 10.016 18 4.789 1 92.38 146 ASP B O 1
ATOM 2524 N N . GLY B 1 147 ? 10.555 18.656 6.852 1 95.69 147 GLY B N 1
ATOM 2525 C CA . GLY B 1 147 ? 9.242 18.359 7.383 1 95.69 147 GLY B CA 1
ATOM 2526 C C . GLY B 1 147 ? 9.07 16.906 7.766 1 95.69 147 GLY B C 1
ATOM 2527 O O . GLY B 1 147 ? 8.047 16.516 8.328 1 95.69 147 GLY B O 1
ATOM 2528 N N . LEU B 1 148 ? 10.062 16.047 7.422 1 97.75 148 LEU B N 1
ATOM 2529 C CA . LEU B 1 148 ? 10 14.648 7.812 1 97.75 148 LEU B CA 1
ATOM 2530 C C . LEU B 1 148 ? 10.094 14.492 9.328 1 97.75 148 LEU B C 1
ATOM 2532 O O . LEU B 1 148 ? 10.969 15.086 9.961 1 97.75 148 LEU B O 1
ATOM 2536 N N . MET B 1 149 ? 9.102 13.812 9.898 1 98.31 149 MET B N 1
ATOM 2537 C CA . MET B 1 149 ? 9.125 13.516 11.328 1 98.31 149 MET B CA 1
ATOM 2538 C C . MET B 1 149 ? 9.031 12.016 11.578 1 98.31 149 MET B C 1
ATOM 2540 O O . MET B 1 149 ? 8.406 11.289 10.797 1 98.31 149 MET B O 1
ATOM 2544 N N . MET B 1 150 ? 9.688 11.586 12.688 1 98.31 150 MET B N 1
ATOM 2545 C CA . MET B 1 150 ? 9.773 10.156 13.008 1 98.31 150 MET B CA 1
ATOM 2546 C C . MET B 1 150 ? 9.5 9.914 14.484 1 98.31 150 MET B C 1
ATOM 2548 O O . MET B 1 150 ? 9.867 10.734 15.336 1 98.31 150 MET B O 1
ATOM 2552 N N . LYS B 1 151 ? 8.812 8.914 14.766 1 98.5 151 LYS B N 1
ATOM 2553 C CA . LYS B 1 151 ? 8.703 8.398 16.125 1 98.5 151 LYS B CA 1
ATOM 2554 C C . LYS B 1 151 ? 9.18 6.953 16.203 1 98.5 151 LYS B C 1
ATOM 2556 O O . LYS B 1 151 ? 8.773 6.113 15.398 1 98.5 151 LYS B O 1
ATOM 2561 N N . GLN B 1 152 ? 10.031 6.715 17.172 1 98 152 GLN B N 1
ATOM 2562 C CA . GLN B 1 152 ? 10.555 5.371 17.391 1 98 152 GLN B CA 1
ATOM 2563 C C . GLN B 1 152 ? 9.453 4.422 17.859 1 98 152 GLN B C 1
ATOM 2565 O O . GLN B 1 152 ? 8.711 4.734 18.781 1 98 152 GLN B O 1
ATOM 2570 N N . ALA B 1 153 ? 9.344 3.348 17.188 1 97.44 153 ALA B N 1
ATOM 2571 C CA . ALA B 1 153 ? 8.359 2.346 17.594 1 97.44 153 ALA B CA 1
ATOM 2572 C C . ALA B 1 153 ? 9.039 1.026 17.953 1 97.44 153 ALA B C 1
ATOM 2574 O O . ALA B 1 153 ? 8.523 0.264 18.781 1 97.44 153 ALA B O 1
ATOM 2575 N N . GLY B 1 154 ? 10.117 0.774 17.297 1 96.38 154 GLY B N 1
ATOM 2576 C CA . GLY B 1 154 ? 10.867 -0.447 17.531 1 96.38 154 GLY B CA 1
ATOM 2577 C C . GLY B 1 154 ? 12.258 -0.193 18.094 1 96.38 154 GLY B C 1
ATOM 2578 O O . GLY B 1 154 ? 12.492 0.831 18.734 1 96.38 154 GLY B O 1
ATOM 2579 N N . THR B 1 155 ? 13.117 -1.163 17.953 1 94.75 155 THR B N 1
ATOM 2580 C CA . THR B 1 155 ? 14.422 -1.095 18.594 1 94.75 155 THR B CA 1
ATOM 2581 C C . THR B 1 155 ? 15.5 -0.653 17.609 1 94.75 155 THR B C 1
ATOM 2583 O O . THR B 1 155 ? 16.625 -0.325 18.016 1 94.75 155 THR B O 1
ATOM 2586 N N . VAL B 1 156 ? 15.164 -0.635 16.344 1 95.56 156 VAL B N 1
ATOM 2587 C CA . VAL B 1 156 ? 16.125 -0.206 15.336 1 95.56 156 VAL B CA 1
ATOM 2588 C C . VAL B 1 156 ? 16.469 1.271 15.539 1 95.56 156 VAL B C 1
ATOM 2590 O O . VAL B 1 156 ? 15.562 2.107 15.656 1 95.56 156 VAL B O 1
ATOM 2593 N N . PRO B 1 157 ? 17.688 1.556 15.617 1 96.62 157 PRO B N 1
ATOM 2594 C CA . PRO B 1 157 ? 18.016 2.973 15.789 1 96.62 157 PRO B CA 1
ATOM 2595 C C . PRO B 1 157 ? 17.797 3.787 14.516 1 96.62 157 PRO B C 1
ATOM 2597 O O . PRO B 1 157 ? 18.062 3.293 13.414 1 96.62 157 PRO B O 1
ATOM 2600 N N . TRP B 1 158 ? 17.344 4.996 14.711 1 97.75 158 TRP B N 1
ATOM 2601 C CA . TRP B 1 158 ? 17.266 5.914 13.586 1 97.75 158 TRP B CA 1
ATOM 2602 C C . TRP B 1 158 ? 18.625 6.578 13.328 1 97.75 158 TRP B C 1
ATOM 2604 O O . TRP B 1 158 ? 19.312 6.969 14.273 1 97.75 158 TRP B O 1
ATOM 2614 N N . ASP B 1 159 ? 18.938 6.672 12.07 1 94.25 159 ASP B N 1
ATOM 2615 C CA . ASP B 1 159 ? 20.156 7.371 11.656 1 94.25 159 ASP B CA 1
ATOM 2616 C C . ASP B 1 159 ? 19.891 8.273 10.453 1 94.25 159 ASP B C 1
ATOM 2618 O O . ASP B 1 159 ? 19.266 7.84 9.477 1 94.25 159 ASP B O 1
ATOM 2622 N N . GLU B 1 160 ? 20.375 9.492 10.609 1 95.25 160 GLU B N 1
ATOM 2623 C CA . GLU B 1 160 ? 20.25 10.367 9.453 1 95.25 160 GLU B CA 1
ATOM 2624 C C . GLU B 1 160 ? 21.125 9.883 8.297 1 95.25 160 GLU B C 1
ATOM 2626 O O . GLU B 1 160 ? 22.109 9.164 8.516 1 95.25 160 GLU B O 1
ATOM 2631 N N . GLY B 1 161 ? 20.812 10.188 7.141 1 97.19 161 GLY B N 1
ATOM 2632 C CA . GLY B 1 161 ? 21.422 9.688 5.914 1 97.19 161 GLY B CA 1
ATOM 2633 C C . GLY B 1 161 ? 20.422 9.516 4.785 1 97.19 161 GLY B C 1
ATOM 2634 O O . GLY B 1 161 ? 19.641 10.43 4.492 1 97.19 161 GLY B O 1
ATOM 2635 N N . GLU B 1 162 ? 20.578 8.305 4.16 1 98.38 162 GLU B N 1
ATOM 2636 C CA . GLU B 1 162 ? 19.703 8.062 3.014 1 98.38 162 GLU B CA 1
ATOM 2637 C C . GLU B 1 162 ? 18.469 7.273 3.422 1 98.38 162 GLU B C 1
ATOM 2639 O O . GLU B 1 162 ? 18.578 6.27 4.133 1 98.38 162 GLU B O 1
ATOM 2644 N N . LEU B 1 163 ? 17.359 7.75 3.033 1 98.69 163 LEU B N 1
ATOM 2645 C CA . LEU B 1 163 ? 16.078 7.066 3.227 1 98.69 163 LEU B CA 1
ATOM 2646 C C . LEU B 1 163 ? 15.383 6.84 1.893 1 98.69 163 LEU B C 1
ATOM 2648 O O . LEU B 1 163 ? 14.945 7.797 1.247 1 98.69 163 LEU B O 1
ATOM 2652 N N . ASP B 1 164 ? 15.367 5.633 1.445 1 98.75 164 ASP B N 1
ATOM 2653 C CA . ASP B 1 164 ? 14.617 5.258 0.249 1 98.75 164 ASP B CA 1
ATOM 2654 C C . ASP B 1 164 ? 13.203 4.797 0.607 1 98.75 164 ASP B C 1
ATOM 2656 O O . ASP B 1 164 ? 13.031 3.77 1.27 1 98.75 164 ASP B O 1
ATOM 2660 N N . PHE B 1 165 ? 12.258 5.512 0.165 1 98.44 165 PHE B N 1
ATOM 2661 C CA . PHE B 1 165 ? 10.867 5.211 0.482 1 98.44 165 PHE B CA 1
ATOM 2662 C C . PHE B 1 165 ? 10.398 3.957 -0.251 1 98.44 165 PHE B C 1
ATOM 2664 O O . PHE B 1 165 ? 9.406 3.34 0.13 1 98.44 165 PHE B O 1
ATOM 2671 N N . ILE B 1 166 ? 11.07 3.6 -1.334 1 97.5 166 ILE B N 1
ATOM 2672 C CA . ILE B 1 166 ? 10.68 2.502 -2.215 1 97.5 166 ILE B CA 1
ATOM 2673 C C . ILE B 1 166 ? 9.211 2.639 -2.592 1 97.5 166 ILE B C 1
ATOM 2675 O O . ILE B 1 166 ? 8.469 1.651 -2.592 1 97.5 166 ILE B O 1
ATOM 2679 N N . GLY B 1 167 ? 8.758 3.803 -2.783 1 97.06 167 GLY B N 1
ATOM 2680 C CA . GLY B 1 167 ? 7.383 4.188 -3.057 1 97.06 167 GLY B CA 1
ATOM 2681 C C . GLY B 1 167 ? 7.168 5.691 -3.035 1 97.06 167 GLY B C 1
ATOM 2682 O O . GLY B 1 167 ? 8.117 6.461 -3.199 1 97.06 167 GLY B O 1
ATOM 2683 N N . TYR B 1 168 ? 5.953 6.098 -2.885 1 95.62 168 TYR B N 1
ATOM 2684 C CA . TYR B 1 168 ? 5.586 7.508 -2.951 1 95.62 168 TYR B CA 1
ATOM 2685 C C . TYR B 1 168 ? 5.758 8.18 -1.593 1 95.62 168 TYR B C 1
ATOM 2687 O O . TYR B 1 168 ? 5.859 7.504 -0.567 1 95.62 168 TYR B O 1
ATOM 2695 N N . LEU B 1 169 ? 5.797 9.438 -1.619 1 92.88 169 LEU B N 1
ATOM 2696 C CA . LEU B 1 169 ? 5.836 10.227 -0.394 1 92.88 169 LEU B CA 1
ATOM 2697 C C . LEU B 1 169 ? 4.457 10.297 0.25 1 92.88 169 LEU B C 1
ATOM 2699 O O . LEU B 1 169 ? 3.443 10.352 -0.45 1 92.88 169 LEU B O 1
ATOM 2703 N N . TYR B 1 170 ? 4.477 10.289 1.584 1 86.94 170 TYR B N 1
ATOM 2704 C CA . TYR B 1 170 ? 3.211 10.453 2.289 1 86.94 170 TYR B CA 1
ATOM 2705 C C . TYR B 1 170 ? 2.631 11.844 2.051 1 86.94 170 TYR B C 1
ATOM 2707 O O . TYR B 1 170 ? 3.375 12.805 1.868 1 86.94 170 TYR B O 1
#

Radius of gyration: 20.28 Å; Cα contacts (8 Å, |Δi|>4): 693; chains: 2; bounding box: 46×56×46 Å

pLDDT: mean 95.36, std 6.01, range [45.66, 98.75]

InterPro domains:
  IPR000182 GNAT domain [PS51186] (1-136)
  IPR001736 Phospholipase D/Transphosphatidylase [PS50035] (30-57)
  IPR016181 Acyl-CoA N-acyltransferase [SSF55729] (10-132)

Foldseek 3Di:
DPDDPVNQQLQLVQLCVFVPPQADNPHNAQQDAAPDKDWDADPVRHTFWIWGWHWDWKAAPNDTFIEIEIHSTGGHPVCPPVCVSLVVVVVVLVVCLPRHFKYKYFDPDCVSVVVNAKDWAKAFEKEFDADRVVSDTDDIDTGIDGRMIMHGNDDDDDDHYYMYRVYHHD/DPQDPVNQQLLLVQLCVFVPPQADNPDNAQQDAAPDKDWDADPVRHTFWIWGWHWDWKAAPNDTFIEIEIHSTGGHPVCPPVCVSLVVVVVVLVVCLPRHFKYKYFDPDCVSVVVNAKDWAKAFEKEFDADRVVSDTDDIDTGIDGRMIMHGNDDDDDDHYYMYRVYHHD

Secondary structure (DSSP, 8-state):
----HHHHHHHHHHHHHHSTTTS-SS-S-SSS--SEEEEEE-TTS-EEEEEEEEEEEEEETTEEEEEEEEEEEEE-GGG-SSSHHHHHHHHHHHHHTTT-SEEEEE-S--HHHHHTT-EE---EEEEEEEETTTTEEEEEEEEE-SSEEEEE-SSSPP-SSEEEEEEE--/----HHHHHHHHHHHHHHSTTTS-SS-S-SSS--SEEEEEE-TTS-EEEEEEEEEEEEEETTEEEEEEEEEEEEE-GGG-SSSHHHHHHHHHHHHHTTT-SEEEEE-S--HHHHHTT-EE---EEEEEEEETTTTEEEEEEEEE-SSEEEEE-SSSPP-SSEEEEEEE--

Nearest PDB structures (foldseek):
  6vou-assembly1_B  TM=8.520E-01  e=3.972E-12  Providencia stuartii
  5us1-assembly4_H  TM=8.556E-01  e=7.863E-12  Providencia stuartii
  5us1-assembly1_A  TM=8.515E-01  e=1.292E-11  Providencia stuartii
  6vou-assembly1_A  TM=8.346E-01  e=4.471E-11  Providencia stuartii
  5us1-assembly5_J-2  TM=8.065E-01  e=1.864E-10  Providencia stuartii

Solvent-accessible surface area (backbone atoms only — not comparable to full-atom values): 19072 Å² total; per-residue (Å²): 129,84,72,46,73,69,55,45,51,46,49,36,50,50,50,31,68,66,36,66,97,70,48,54,89,87,46,88,45,69,82,51,58,56,69,42,72,50,76,38,63,49,99,85,68,43,74,40,33,37,32,32,32,37,66,39,47,30,16,50,72,79,36,82,40,35,32,36,34,55,33,79,70,44,56,38,80,92,58,55,95,68,55,57,67,58,52,51,52,51,53,51,51,64,66,30,66,66,89,20,31,30,36,38,36,69,45,94,65,57,64,70,43,44,76,68,62,29,41,80,50,61,35,37,33,32,30,42,34,61,40,63,88,71,52,39,70,72,49,74,46,76,43,73,46,80,44,35,30,40,24,82,47,42,84,67,80,87,73,75,44,44,34,32,41,66,32,62,74,120,128,83,72,48,74,68,55,44,51,46,49,37,50,51,50,33,69,66,38,66,97,70,46,54,90,88,47,87,46,67,81,53,58,58,70,44,71,51,77,37,64,49,98,84,69,43,75,39,32,37,31,32,32,35,68,39,46,30,17,50,72,79,37,82,40,33,32,38,34,53,33,78,70,44,56,38,80,92,58,54,94,69,55,55,67,59,52,52,51,52,53,51,51,63,66,30,66,65,90,20,29,30,35,38,38,69,44,93,66,57,64,70,43,44,76,68,63,30,42,81,50,63,34,37,33,31,29,42,36,61,41,63,86,72,51,39,69,72,48,74,46,76,44,73,47,80,43,36,29,39,24,84,49,40,83,67,79,87,72,75,44,45,33,33,43,65,31,62,75,119